Protein 3MTV (pdb70)

InterPro domains:
  IPR008741 Arterivirus papain-like cysteine protease alpha (PCPalpha) domain [PF05410] (57-161)
  IPR008741 Arterivirus papain-like cysteine protease alpha (PCPalpha) domain [PS51539] (69-180)
  IPR008743 Arterivirus Nsp2, peptidase C33 [PF05412] (429-535)
  IPR008743 Arterivirus Nsp2, peptidase C33 [PS51538] (428-535)
  IPR008760 Equine arteritis virus peptidase S32 [PF05579] (1687-1984)
  IPR009003 Peptidase S1, PA clan [SSF50494] (1790-1953)
  IPR023183 Serine protease, chymotrypsin-like serine protease, C-terminal [G3DSA:3.30.40.20] (1934-1983)
  IPR023338 Arterivirus NSP4 peptidase domain [PS51493] (1780-1983)
  IPR025773 Arterivirus papain-like cysteine protease beta (PCPbeta) domain [PF05411] (256-382)
  IPR025773 Arterivirus papain-like cysteine protease beta (PCPbeta) domain [PS51540] (263-383)
  IPR031932 Arterivirus nonstructural protein 7 alpha [PF16749] (2171-2299)
  IPR032785 Replicase polyprotein 1ab, peptidase C33-associated domain [PF14756] (537-682)
  IPR032855 Arterivirus polyprotein, nsp2, immunogenic region [PF14757] (913-1045)
  IPR038154 Arterivirus papain-like cysteine protease beta (PCPbeta) domain superfamily [G3DSA:3.90.70.70] (261-383)
  IPR038155 Arterivirus papain-like cysteine protease alpha (PCPalpha) domain superfamily [G3DSA:3.90.70.60] (65-180)
  IPR038451 Arterivirus nsp7 alpha superfamily [G3DSA:3.30.1330.220] (2170-2299)
  IPR054104 Nsp1alpha, N-terminal zinc finger [PF21905] (10-51)
  IPR059999 Non-structural protein 3, intracellular membrane remodeller domain, Arterivirus [cd22528] (1570-1627)

Sequence (203 aa):
ADVYDIGRGAVMYVAGGKVSWAPRGGNEVKFEPVPKELKLVANRLHTSFPPHHVVDMSKFTFITPGSGVSMRVEYQYGCLPADTVPEGNCWWRLLDSLPPEVQYKEIRHANQFGYQTKHGVPGKYLQRRLQVNGLRAVTDTHGPIVIQYFSVKESWIRHLKLVEEPSLPGFEDLLRIRVEPNTSPLAGKDEKIFRFGSHKWYG

Radius of gyration: 19.42 Å; Cα contacts (8 Å, |Δi|>4): 379; chains: 1; bounding box: 47×48×50 Å

Organism: Porcine reproductive and respiratory syndrome virus (NCBI:txid28344)

Foldseek 3Di:
DAKADLDDQKIKDDDDLKIFMAGQDDPPRDDHHDPVVCNVVVLQHVQAADGPFMANCVLFDFADPQDDCHPDPVHGHHTGHVVFAAQQAQLLVLCVPDDDVVSVVVVVVVVVPVANHSQHDFQVVSVVVQVVVQKFKKFDQDAQKFKKDFRDVVDLGIEMDGPPDDDGHRIDTDGHIYMDGNHDDDDDPVMDTDRRDGSHTYD

B-factor: mean 68.33, std 18.96, range [21.76, 161.46]

Secondary structure (P-SEA, 3-state):
ccccccccccccccccccccccccccccccccccccccaaaaaaaaaccccccccccccccccccccccccccccccccccccccccccccccccccccaaaaaaaaaaaaaccccccccccaaaaaaaaaaacbbbcccccccbbbbbcccccccccccccccccccccccccccccccccccccccccbbbbccccccccc

CATH classification: 2.30.31.30 (+1 more: 3.90.70.70)

Nearest PDB structures (foldseek):
  3mtv-assembly1_A-2  TM=1.005E+00  e=8.817E-47  Porcine reproductive and respiratory syndrome virus
  7u68-assembly1_A  TM=4.954E-01  e=4.370E+00  Homo sapiens
  7txr-assembly1_A  TM=4.686E-01  e=4.098E+00  Homo sapiens
  2phl-assembly1_B  TM=1.924E-01  e=7.792E+00  Phaseolus vulgaris

Structure (mmCIF, N/CA/C/O backbone):
data_3MTV
#
_entry.id   3MTV
#
_cell.length_a   100.895
_cell.length_b   100.895
_cell.length_c   81.685
_cell.angle_alpha   90.00
_cell.angle_beta   90.00
_cell.angle_gamma   90.00
#
_symmetry.space_group_name_H-M   'P 41 21 2'
#
loop_
_entity.id
_entity.type
_entity.pdbx_description
1 polymer 'Papain-like cysteine protease'
2 water water
#
loop_
_atom_site.group_PDB
_atom_site.id
_atom_site.type_symbol
_atom_site.label_atom_id
_atom_site.label_alt_id
_atom_site.label_comp_id
_atom_site.label_asym_id
_atom_site.label_entity_id
_atom_site.label_seq_id
_atom_site.pdbx_PDB_ins_code
_atom_site.Cartn_x
_atom_site.Cartn_y
_atom_site.Cartn_z
_atom_site.occupancy
_atom_site.B_iso_or_equiv
_atom_site.auth_seq_id
_atom_site.auth_comp_id
_atom_site.auth_asym_id
_atom_site.auth_atom_id
_atom_site.pdbx_PDB_model_num
ATOM 1 N N . ALA A 1 1 ? 58.338 64.771 44.675 1.00 55.18 1 ALA A N 1
ATOM 2 C CA . ALA A 1 1 ? 59.622 65.572 45.064 1.00 89.87 1 ALA A CA 1
ATOM 3 C C . ALA A 1 1 ? 59.564 66.532 46.297 1.00 79.28 1 ALA A C 1
ATOM 4 O O . ALA A 1 1 ? 58.481 66.765 46.776 1.00 105.85 1 ALA A O 1
ATOM 6 N N . ASP A 1 2 ? 60.697 67.141 46.740 1.00 74.85 2 ASP A N 1
ATOM 7 C CA . ASP A 1 2 ? 60.831 68.217 47.843 1.00 55.03 2 ASP A CA 1
ATOM 8 C C . ASP A 1 2 ? 62.236 68.860 47.964 1.00 60.62 2 ASP A C 1
ATOM 9 O O . ASP A 1 2 ? 63.193 68.188 47.716 1.00 72.30 2 ASP A O 1
ATOM 14 N N . VAL A 1 3 ? 62.445 70.073 48.451 1.00 53.33 3 VAL A N 1
ATOM 15 C CA . VAL A 1 3 ? 63.805 70.665 48.226 1.00 45.77 3 VAL A CA 1
ATOM 16 C C . VAL A 1 3 ? 64.307 71.697 49.236 1.00 48.68 3 VAL A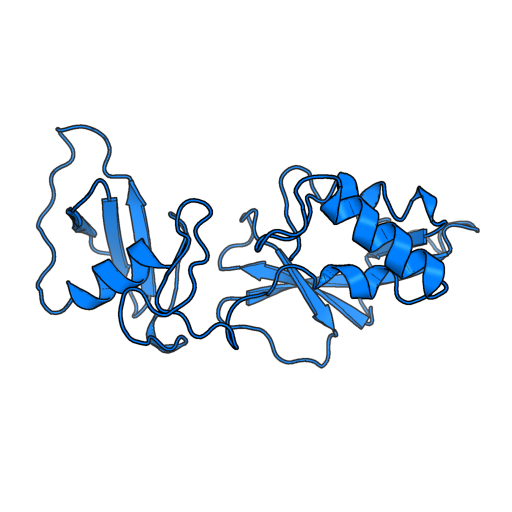 C 1
ATOM 17 O O . VAL A 1 3 ? 63.610 72.646 49.511 1.00 73.99 3 VAL A O 1
ATOM 21 N N . TYR A 1 4 ? 65.524 71.588 49.781 1.00 62.92 4 TYR A N 1
ATOM 22 C CA . TYR A 1 4 ? 65.892 72.424 50.945 1.00 54.22 4 TYR A CA 1
ATOM 23 C C . TYR A 1 4 ? 67.246 73.007 50.777 1.00 47.32 4 TYR A C 1
ATOM 24 O O . TYR A 1 4 ? 68.072 72.343 50.228 1.00 62.19 4 TYR A O 1
ATOM 33 N N . ASP A 1 5 ? 67.478 74.215 51.247 1.00 44.50 5 ASP A N 1
ATOM 34 C CA . ASP A 1 5 ? 68.792 74.790 51.346 1.00 41.84 5 ASP A CA 1
ATOM 35 C C . ASP A 1 5 ? 69.530 74.130 52.508 1.00 61.65 5 ASP A C 1
ATOM 36 O O . ASP A 1 5 ? 68.973 74.015 53.597 1.00 84.66 5 ASP A O 1
ATOM 41 N N . ILE A 1 6 ? 70.784 73.728 52.313 1.00 62.02 6 ILE A N 1
ATOM 42 C CA . ILE A 1 6 ? 71.464 72.884 53.272 1.00 46.51 6 ILE A CA 1
ATOM 43 C C . ILE A 1 6 ? 72.817 73.411 53.563 1.00 44.63 6 ILE A C 1
ATOM 44 O O . ILE A 1 6 ? 73.652 72.725 54.178 1.00 53.66 6 ILE A O 1
ATOM 49 N N . GLY A 1 7 ? 73.037 74.616 53.110 1.00 39.61 7 GLY A N 1
ATOM 50 C CA . GLY A 1 7 ? 74.216 75.340 53.460 1.00 40.48 7 GLY A CA 1
ATOM 51 C C . GLY A 1 7 ? 75.307 75.197 52.438 1.00 57.06 7 GLY A C 1
ATOM 52 O O . GLY A 1 7 ? 75.154 74.479 51.468 1.00 56.96 7 GLY A O 1
ATOM 53 N N . ARG A 1 8 ? 76.371 75.949 52.680 1.00 60.87 8 ARG A N 1
ATOM 54 C CA . ARG A 1 8 ? 77.631 75.924 51.951 1.00 73.53 8 ARG A CA 1
ATOM 55 C C . ARG A 1 8 ? 77.385 75.708 50.465 1.00 78.90 8 ARG A C 1
ATOM 56 O O . ARG A 1 8 ? 78.058 74.901 49.807 1.00 66.15 8 ARG A O 1
ATOM 64 N N . GLY A 1 9 ? 76.395 76.423 49.927 1.00 64.76 9 GLY A N 1
ATOM 65 C CA . GLY A 1 9 ? 76.343 76.532 48.485 1.00 43.51 9 GLY A CA 1
ATOM 66 C C . GLY A 1 9 ? 75.515 75.447 47.814 1.00 42.55 9 GLY A C 1
ATOM 67 O O . GLY A 1 9 ? 75.264 75.535 46.672 1.00 61.88 9 GLY A O 1
ATOM 68 N N . ALA A 1 10 ? 75.005 74.475 48.530 1.00 48.23 10 ALA A N 1
ATOM 69 C CA . ALA A 1 10 ? 74.130 73.480 47.938 1.00 52.62 10 ALA A CA 1
ATOM 70 C C . ALA A 1 10 ? 72.652 73.486 48.351 1.00 70.50 10 ALA A C 1
ATOM 71 O O . ALA A 1 10 ? 72.204 74.215 49.327 1.00 56.54 10 ALA A O 1
ATOM 73 N N . VAL A 1 11 ? 71.932 72.553 47.708 1.00 34.57 11 VAL A N 1
ATOM 74 C CA . VAL A 1 11 ? 70.586 72.317 48.139 1.00 42.37 11 VAL A CA 1
ATOM 75 C C . VAL A 1 11 ? 70.288 70.870 47.949 1.00 51.84 11 VAL A C 1
ATOM 76 O O . VAL A 1 11 ? 71.019 70.222 47.269 1.00 55.24 11 VAL A O 1
ATOM 80 N N . MET A 1 12 ? 69.174 70.337 48.431 1.00 40.88 12 MET A N 1
ATOM 81 C CA . MET A 1 12 ? 69.129 68.908 48.345 1.00 48.36 12 MET A CA 1
ATOM 82 C C . MET A 1 12 ? 67.781 68.483 48.031 1.00 56.96 12 MET A C 1
ATOM 83 O O . MET A 1 12 ? 66.878 69.074 48.566 1.00 62.08 12 MET A O 1
ATOM 88 N N . TYR A 1 13 ? 67.615 67.481 47.169 1.00 52.50 13 TYR A N 1
ATOM 89 C CA . TYR A 1 13 ? 66.286 67.162 46.735 1.00 60.23 13 TYR A CA 1
ATOM 90 C C . TYR A 1 13 ? 66.001 65.872 47.385 1.00 56.83 13 TYR A C 1
ATOM 91 O O . TYR A 1 13 ? 66.916 65.093 47.520 1.00 65.38 13 TYR A O 1
ATOM 100 N N . VAL A 1 14 ? 64.723 65.616 47.717 1.00 67.40 14 VAL A N 1
ATOM 101 C CA . VAL A 1 14 ? 64.267 64.393 48.382 1.00 51.68 14 VAL A CA 1
ATOM 102 C C . VAL A 1 14 ? 62.912 63.834 47.999 1.00 67.03 14 VAL A C 1
ATOM 103 O O . VAL A 1 14 ? 61.962 64.625 47.891 1.00 93.00 14 VAL A O 1
ATOM 107 N N . ALA A 1 15 ? 62.778 62.506 47.904 1.00 65.01 15 ALA A N 1
ATOM 108 C CA . ALA A 1 15 ? 61.655 61.882 47.203 1.00 77.91 15 ALA A CA 1
ATOM 109 C C . ALA A 1 15 ? 61.877 60.395 47.167 1.00 87.11 15 ALA A C 1
ATOM 110 O O . ALA A 1 15 ? 62.824 59.965 46.567 1.00 95.28 15 ALA A O 1
ATOM 112 N N . GLY A 1 16 ? 61.031 59.576 47.769 1.00 92.18 16 GLY A N 1
ATOM 113 C CA . GLY A 1 16 ? 61.409 58.164 47.954 1.00 78.45 16 GLY A CA 1
ATOM 114 C C . GLY A 1 16 ? 62.244 58.165 49.248 1.00 102.41 16 GLY A C 1
ATOM 115 O O . GLY A 1 16 ? 62.186 59.068 50.158 1.00 91.31 16 GLY A O 1
ATOM 116 N N . GLY A 1 17 ? 63.083 57.169 49.372 1.00 81.12 17 GLY A N 1
ATOM 117 C CA . GLY A 1 17 ? 64.056 57.271 50.453 1.00 98.97 17 GLY A CA 1
ATOM 118 C C . GLY A 1 17 ? 65.335 57.762 49.813 1.00 110.20 17 GLY A C 1
ATOM 119 O O . GLY A 1 17 ? 66.477 57.691 50.409 1.00 80.65 17 GLY A O 1
ATOM 120 N N . LYS A 1 18 ? 65.099 58.253 48.576 1.00 99.63 18 LYS A N 1
ATOM 121 C CA . LYS A 1 18 ? 66.112 58.704 47.616 1.00 72.29 18 LYS A CA 1
ATOM 122 C C . LYS A 1 18 ? 66.347 60.227 47.666 1.00 62.17 18 LYS A C 1
ATOM 123 O O . LYS A 1 18 ? 65.447 60.998 47.869 1.00 78.03 18 LYS A O 1
ATOM 129 N N . VAL A 1 19 ? 67.571 60.648 47.397 1.00 72.38 19 VAL A N 1
ATOM 130 C CA . VAL A 1 19 ? 68.055 61.977 47.730 1.00 54.45 19 VAL A CA 1
ATOM 131 C C . VAL A 1 19 ? 69.229 62.471 46.798 1.00 69.72 19 VAL A C 1
ATOM 132 O O . VAL A 1 19 ? 69.950 61.661 46.209 1.00 71.87 19 VAL A O 1
ATOM 136 N N . SER A 1 20 ? 69.372 63.778 46.569 1.00 56.18 20 SER A N 1
ATOM 137 C CA . SER A 1 20 ? 70.322 64.276 45.594 1.00 42.81 20 SER A CA 1
ATOM 138 C C . SER A 1 20 ? 70.843 65.601 46.080 1.00 46.76 20 SER A C 1
ATOM 139 O O . SER A 1 20 ? 70.191 66.290 46.774 1.00 56.24 20 SER A O 1
ATOM 142 N N . TRP A 1 21 ? 71.995 66.050 45.672 1.00 51.49 21 TRP A N 1
ATOM 143 C CA . TRP A 1 21 ? 72.162 67.453 45.953 1.00 47.92 21 TRP A CA 1
ATOM 144 C C . TRP A 1 21 ? 72.612 68.200 44.718 1.00 47.66 21 TRP A C 1
ATOM 145 O O . TRP A 1 21 ? 73.014 67.588 43.807 1.00 51.36 21 TRP A O 1
ATOM 156 N N . ALA A 1 22 ? 72.662 69.521 44.761 1.00 47.40 22 ALA A N 1
ATOM 157 C CA . ALA A 1 22 ? 73.017 70.304 43.604 1.00 58.83 22 ALA A CA 1
ATOM 158 C C . ALA A 1 22 ? 73.475 71.651 44.090 1.00 51.54 22 ALA A C 1
ATOM 159 O O . ALA A 1 22 ? 73.130 72.021 45.208 1.00 57.07 22 ALA A O 1
ATOM 161 N N . PRO A 1 23 ? 74.217 72.420 43.259 1.00 46.59 23 PRO A N 1
ATOM 162 C CA . PRO A 1 23 ? 74.640 73.743 43.764 1.00 56.08 23 PRO A CA 1
ATOM 163 C C . PRO A 1 23 ? 73.444 74.714 43.814 1.00 59.14 23 PRO A C 1
ATOM 164 O O . PRO A 1 23 ? 72.416 74.354 43.232 1.00 54.77 23 PRO A O 1
ATOM 168 N N . ARG A 1 24 ? 73.562 75.854 44.520 1.00 54.31 24 ARG A N 1
ATOM 169 C CA . ARG A 1 24 ? 72.418 76.595 45.048 1.00 60.34 24 ARG A CA 1
ATOM 170 C C . ARG A 1 24 ? 72.035 77.291 43.787 1.00 57.90 24 ARG A C 1
ATOM 171 O O . ARG A 1 24 ? 70.920 77.077 43.212 1.00 41.97 24 ARG A O 1
ATOM 179 N N . GLY A 1 25 ? 73.020 78.008 43.292 1.00 38.40 25 GLY A N 1
ATOM 180 C CA . GLY A 1 25 ? 72.738 79.060 42.356 1.00 40.22 25 GLY A CA 1
ATOM 181 C C . GLY A 1 25 ? 73.054 80.413 42.962 1.00 52.90 25 GLY A C 1
ATOM 182 O O . GLY A 1 25 ? 73.804 80.509 43.952 1.00 68.84 25 GLY A O 1
ATOM 183 N N . GLY A 1 26 ? 72.443 81.455 42.421 1.00 56.02 26 GLY A N 1
ATOM 184 C CA . GLY A 1 26 ? 72.574 82.798 42.977 1.00 52.66 26 GLY A CA 1
ATOM 185 C C . GLY A 1 26 ? 71.739 83.127 44.238 1.00 85.42 26 GLY A C 1
ATOM 186 O O . GLY A 1 26 ? 70.899 82.280 44.827 1.00 53.20 26 GLY A O 1
ATOM 187 N N . ASN A 1 27 ? 71.948 84.382 44.659 1.00 56.77 27 ASN A N 1
ATOM 188 C CA . ASN A 1 27 ? 71.413 84.767 45.973 1.00 81.46 27 ASN A CA 1
ATOM 189 C C . ASN A 1 27 ? 69.930 84.743 45.966 1.00 69.79 27 ASN A C 1
ATOM 190 O O . ASN A 1 27 ? 69.329 85.006 46.985 1.00 89.59 27 ASN A O 1
ATOM 195 N N . GLU A 1 28 ? 69.338 84.540 44.804 1.00 63.68 28 GLU A N 1
ATOM 196 C CA . GLU A 1 28 ? 67.900 84.533 44.696 1.00 51.45 28 GLU A CA 1
ATOM 197 C C . GLU A 1 28 ? 67.451 83.125 45.022 1.00 63.88 28 GLU A C 1
ATOM 198 O O . GLU A 1 28 ? 66.291 82.879 45.376 1.00 50.81 28 GLU A O 1
ATOM 204 N N . VAL A 1 29 ? 68.355 82.167 44.897 1.00 54.09 29 VAL A N 1
ATOM 205 C CA . VAL A 1 29 ? 67.863 80.867 45.237 1.00 58.80 29 VAL A CA 1
ATOM 206 C C . VAL A 1 29 ? 67.778 80.698 46.738 1.00 58.28 29 VAL A C 1
ATOM 207 O O . VAL A 1 29 ? 68.775 80.809 47.427 1.00 74.40 29 VAL A O 1
ATOM 211 N N . LYS A 1 30 ? 66.583 80.485 47.245 1.00 52.75 30 LYS A N 1
ATOM 212 C CA . LYS A 1 30 ? 66.327 80.610 48.689 1.00 65.98 30 LYS A CA 1
ATOM 213 C C . LYS A 1 30 ? 65.177 79.789 49.105 1.00 54.40 30 LYS A C 1
ATOM 214 O O . LYS A 1 30 ? 64.074 80.220 49.102 1.00 60.05 30 LYS A O 1
ATOM 220 N N . PHE A 1 31 ? 65.453 78.564 49.473 1.00 61.69 31 PHE A N 1
ATOM 221 C CA . PHE A 1 31 ? 64.403 77.705 49.912 1.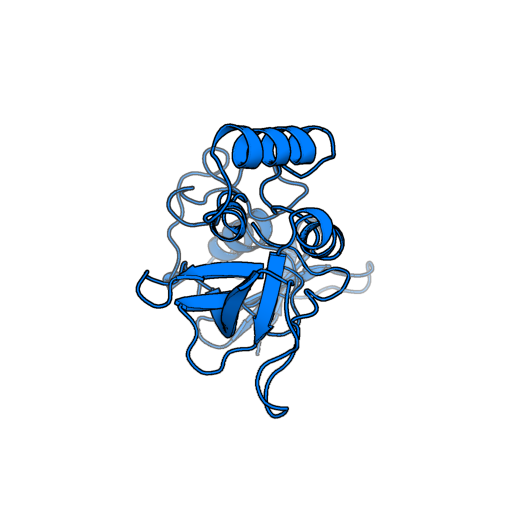00 54.82 31 PHE A CA 1
ATOM 222 C C . PHE A 1 31 ? 64.450 77.568 51.404 1.00 59.89 31 PHE A C 1
ATOM 223 O O . PHE A 1 31 ? 65.398 77.995 52.053 1.00 58.59 31 PHE A O 1
ATOM 231 N N . GLU A 1 32 ? 63.492 76.779 51.890 1.00 69.62 32 GLU A N 1
ATOM 232 C CA . GLU A 1 32 ? 63.398 76.347 53.265 1.00 58.95 32 GLU A CA 1
ATOM 233 C C . GLU A 1 32 ? 64.608 75.581 53.757 1.00 70.44 32 GLU A C 1
ATOM 234 O O . GLU A 1 32 ? 65.200 74.850 52.987 1.00 75.73 32 GLU A O 1
ATOM 240 N N . PRO A 1 33 ? 64.997 75.756 55.029 1.00 69.50 33 PRO A N 1
ATOM 241 C CA . PRO A 1 33 ? 66.143 74.929 55.263 1.00 67.15 33 PRO A CA 1
ATOM 242 C C . PRO A 1 33 ? 65.723 73.611 55.735 1.00 68.35 33 PRO A C 1
ATOM 243 O O . PRO A 1 33 ? 64.541 73.310 55.848 1.00 61.59 33 PRO A O 1
ATOM 247 N N . VAL A 1 34 ? 66.756 72.823 55.955 1.00 72.80 34 VAL A N 1
ATOM 248 C CA . VAL A 1 34 ? 66.599 71.445 56.181 1.00 69.04 34 VAL A CA 1
ATOM 249 C C . VAL A 1 34 ? 66.133 71.275 57.586 1.00 74.17 34 VAL A C 1
ATOM 250 O O . VAL A 1 34 ? 66.723 71.835 58.509 1.00 62.15 34 VAL A O 1
ATOM 254 N N . PRO A 1 35 ? 65.081 70.492 57.716 1.00 66.34 35 PRO A N 1
ATOM 255 C CA . PRO A 1 35 ? 64.259 69.971 58.777 1.00 69.83 35 PRO A CA 1
ATOM 256 C C . PRO A 1 35 ? 65.074 69.328 59.818 1.00 95.57 35 PRO A C 1
ATOM 257 O O . PRO A 1 35 ? 64.415 68.670 60.629 1.00 114.18 35 PRO A O 1
ATOM 261 N N . LYS A 1 36 ? 66.403 69.459 59.831 1.00 85.57 36 LYS A N 1
ATOM 262 C CA . LYS A 1 36 ? 67.154 69.014 61.056 1.00 96.99 36 LYS A CA 1
ATOM 263 C C . LYS A 1 36 ? 67.023 67.489 61.436 1.00 64.91 36 LYS A C 1
ATOM 264 O O . LYS A 1 36 ? 68.005 66.866 61.727 1.00 69.40 36 LYS A O 1
ATOM 270 N N . GLU A 1 37 ? 65.835 66.925 61.340 1.00 44.96 37 GLU A N 1
ATOM 271 C CA . GLU A 1 37 ? 65.577 65.518 61.078 1.00 52.02 37 GLU A CA 1
ATOM 272 C C . GLU A 1 37 ? 66.293 64.991 59.847 1.00 67.63 37 GLU A C 1
ATOM 273 O O . GLU A 1 37 ? 66.114 63.818 59.392 1.00 73.68 37 GLU A O 1
ATOM 279 N N . LEU A 1 38 ? 66.986 65.890 59.195 1.00 70.04 38 LEU A N 1
ATOM 280 C CA . LEU A 1 38 ? 67.651 65.531 57.967 1.00 77.31 38 LEU A CA 1
ATOM 281 C C . LEU A 1 38 ? 68.968 66.240 57.839 1.00 71.21 38 LEU A C 1
ATOM 282 O O . LEU A 1 38 ? 69.679 65.976 56.918 1.00 72.13 38 LEU A O 1
ATOM 287 N N . LYS A 1 39 ? 69.323 67.127 58.747 1.00 50.22 39 LYS A N 1
ATOM 288 C CA . LYS A 1 39 ? 70.587 67.781 58.641 1.00 55.12 39 LYS A CA 1
ATOM 289 C C . LYS A 1 39 ? 71.693 66.752 58.494 1.00 68.79 39 LYS A C 1
ATOM 290 O O . LYS A 1 39 ? 72.806 67.044 57.995 1.00 75.56 39 LYS A O 1
ATOM 296 N N . LEU A 1 40 ? 71.363 65.533 58.894 1.00 74.83 40 LEU A N 1
ATOM 297 C CA . LEU A 1 40 ? 72.372 64.532 58.988 1.00 73.60 40 LEU A CA 1
ATOM 298 C C . LEU A 1 40 ? 72.700 64.112 57.616 1.00 74.95 40 LEU A C 1
ATOM 299 O O . LEU A 1 40 ? 73.714 64.484 57.054 1.00 65.37 40 LEU A O 1
ATOM 304 N N . VAL A 1 41 ? 71.816 63.281 57.112 1.00 69.54 41 VAL A N 1
ATOM 305 C CA . VAL A 1 41 ? 71.633 63.163 55.695 1.00 74.58 41 VAL A CA 1
ATOM 306 C C . VAL A 1 41 ? 72.132 64.294 54.774 1.00 66.53 41 VAL A C 1
ATOM 307 O O . VAL A 1 41 ? 72.690 64.005 53.777 1.00 59.31 41 VAL A O 1
ATOM 311 N N . ALA A 1 42 ? 71.959 65.560 55.094 1.00 63.96 42 ALA A N 1
ATOM 312 C CA . ALA A 1 42 ? 72.603 66.589 54.267 1.00 51.13 42 ALA A CA 1
ATOM 313 C C . ALA A 1 42 ? 74.053 66.400 54.291 1.00 66.69 42 ALA A C 1
ATOM 314 O O . ALA A 1 42 ? 74.621 65.866 53.355 1.00 70.45 42 ALA A O 1
ATOM 316 N N . ASN A 1 43 ? 74.655 66.867 55.368 1.00 67.43 43 ASN A N 1
ATOM 317 C CA . ASN A 1 43 ? 76.052 66.577 55.633 1.00 73.91 43 ASN A CA 1
ATOM 318 C C . ASN A 1 43 ? 76.629 65.302 55.049 1.00 79.69 43 ASN A C 1
ATOM 319 O O . ASN A 1 43 ? 77.734 65.347 54.436 1.00 61.66 43 ASN A O 1
ATOM 324 N N . ARG A 1 44 ? 75.889 64.200 55.216 1.00 56.97 44 ARG A N 1
ATOM 325 C CA . ARG A 1 44 ? 76.377 62.918 54.729 1.00 80.30 44 ARG A CA 1
ATOM 326 C C . ARG A 1 44 ? 76.596 63.027 53.228 1.00 71.85 44 ARG A C 1
ATOM 327 O O . ARG A 1 44 ? 77.742 63.222 52.783 1.00 65.93 44 ARG A O 1
ATOM 335 N N . LEU A 1 45 ? 75.492 62.891 52.489 1.00 80.72 45 LEU A N 1
ATOM 336 C CA . LEU A 1 45 ? 75.305 63.396 51.115 1.00 60.49 45 LEU A CA 1
ATOM 337 C C . LEU A 1 45 ? 76.233 64.418 50.572 1.00 55.58 45 LEU A C 1
ATOM 338 O O . LEU A 1 45 ? 76.910 64.180 49.651 1.00 46.10 45 LEU A O 1
ATOM 343 N N . HIS A 1 46 ? 76.237 65.608 51.092 1.00 57.77 46 HIS A N 1
ATOM 344 C CA . HIS A 1 46 ? 77.011 66.617 50.376 1.00 48.18 46 HIS A CA 1
ATOM 345 C C . HIS A 1 46 ? 78.440 66.355 50.543 1.00 49.97 46 HIS A C 1
ATOM 346 O O . HIS A 1 46 ? 79.181 66.609 49.652 1.00 63.94 46 HIS A O 1
ATOM 353 N N . THR A 1 47 ? 78.829 65.833 51.695 1.00 72.36 47 THR A N 1
ATOM 354 C CA . THR A 1 47 ? 80.225 65.577 51.983 1.00 69.87 47 THR A CA 1
ATOM 355 C C . THR A 1 47 ? 80.736 64.403 51.175 1.00 67.60 47 THR A C 1
ATOM 356 O O . THR A 1 47 ? 81.872 64.404 50.636 1.00 56.62 47 THR A O 1
ATOM 360 N N . SER A 1 48 ? 79.9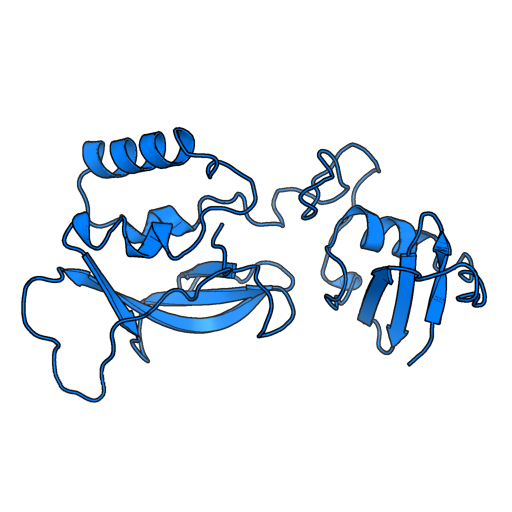23 63.388 51.008 1.00 50.58 48 SER A N 1
ATOM 361 C CA . SER A 1 48 ? 80.530 62.267 50.338 1.00 56.00 48 SER A CA 1
ATOM 362 C C . SER A 1 48 ? 80.228 61.970 48.854 1.00 65.54 48 SER A C 1
ATOM 363 O O . SER A 1 48 ? 81.002 61.325 48.153 1.00 70.16 48 SER A O 1
ATOM 366 N N . PHE A 1 49 ? 79.151 62.499 48.305 1.00 79.41 49 PHE A N 1
ATOM 367 C CA . PHE A 1 49 ? 78.858 62.243 46.870 1.00 53.93 49 PHE A CA 1
ATOM 368 C C . PHE A 1 49 ? 79.007 63.372 45.898 1.00 47.20 49 PHE A C 1
ATOM 369 O O . PHE A 1 49 ? 79.323 64.481 46.284 1.00 74.39 49 PHE A O 1
ATOM 377 N N . PRO A 1 50 ? 78.913 63.076 44.601 1.00 63.85 50 PRO A N 1
ATOM 378 C CA . PRO A 1 50 ? 78.986 64.296 43.793 1.00 61.65 50 PRO A CA 1
ATOM 379 C C . PRO A 1 50 ? 77.556 64.787 43.424 1.00 50.56 50 PRO A C 1
ATOM 380 O O . PRO A 1 50 ? 76.602 63.965 43.373 1.00 65.69 50 PRO A O 1
ATOM 384 N N . PRO A 1 51 ? 77.416 66.061 43.026 1.00 49.71 51 PRO A N 1
ATOM 385 C CA . PRO A 1 51 ? 76.132 66.683 42.755 1.00 41.47 51 PRO A CA 1
ATOM 386 C C . PRO A 1 51 ? 75.398 65.881 41.731 1.00 41.86 51 PRO A C 1
ATOM 387 O O . PRO A 1 51 ? 76.028 65.293 40.976 1.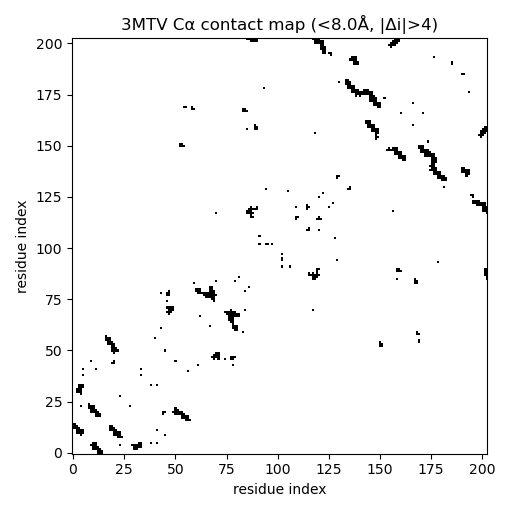00 51.39 51 PRO A O 1
ATOM 391 N N . HIS A 1 52 ? 74.102 65.710 41.827 1.00 47.71 52 HIS A N 1
ATOM 392 C CA . HIS A 1 52 ? 73.278 65.413 40.667 1.00 41.28 52 HIS A CA 1
ATOM 393 C C . HIS A 1 52 ? 73.251 63.988 40.560 1.00 52.96 52 HIS A C 1
ATOM 394 O O . HIS A 1 52 ? 72.575 63.435 39.638 1.00 60.98 52 HIS A O 1
ATOM 401 N N . HIS A 1 53 ? 73.933 63.337 41.504 1.00 54.17 53 HIS A N 1
ATOM 402 C CA . HIS A 1 53 ? 73.579 61.927 41.590 1.00 57.98 53 HIS A CA 1
ATOM 403 C C . HIS A 1 53 ? 72.681 61.619 42.720 1.00 61.72 53 HIS A C 1
ATOM 404 O O . HIS A 1 53 ? 72.854 62.170 43.790 1.00 63.64 53 HIS A O 1
ATOM 411 N N . VAL A 1 54 ? 71.760 60.711 42.430 1.00 63.12 54 VAL A N 1
ATOM 412 C CA . VAL A 1 54 ? 70.730 60.217 43.299 1.00 63.07 54 VAL A CA 1
ATOM 413 C C . VAL A 1 54 ? 71.160 58.924 44.012 1.00 68.02 54 VAL A C 1
ATOM 414 O O . VAL A 1 54 ? 71.744 57.992 43.411 1.00 63.46 54 VAL A O 1
ATOM 418 N N . VAL A 1 55 ? 70.832 58.834 45.292 1.00 67.08 55 VAL A N 1
ATOM 419 C CA . VAL A 1 55 ? 71.262 57.722 46.173 1.00 51.13 55 VAL A CA 1
ATOM 420 C C . VAL A 1 55 ? 70.211 57.240 47.191 1.00 73.44 55 VAL A C 1
ATOM 421 O O . VAL A 1 55 ? 69.499 58.046 47.744 1.00 75.41 55 VAL A O 1
ATOM 425 N N . ASP A 1 56 ? 70.126 55.939 47.477 1.00 81.87 56 ASP A N 1
ATOM 426 C CA . ASP A 1 56 ? 69.275 55.477 48.556 1.00 52.09 56 ASP A CA 1
ATOM 427 C C . ASP A 1 56 ? 70.148 55.406 49.847 1.00 77.14 56 ASP A C 1
ATOM 428 O O . ASP A 1 56 ? 70.853 54.437 50.016 1.00 92.61 56 ASP A O 1
ATOM 433 N N . MET A 1 57 ? 70.153 56.404 50.737 1.00 63.81 57 MET A N 1
ATOM 434 C CA . MET A 1 57 ? 71.255 56.485 51.698 1.00 75.05 57 MET A CA 1
ATOM 435 C C . MET A 1 57 ? 71.242 55.354 52.762 1.00 87.56 57 MET A C 1
ATOM 436 O O . MET A 1 57 ? 72.126 55.252 53.648 1.00 72.36 57 MET A O 1
ATOM 441 N N . SER A 1 58 ? 70.213 54.529 52.687 1.00 72.17 58 SER A N 1
ATOM 442 C CA . SER A 1 58 ? 70.153 53.315 53.495 1.00 81.66 58 SER A CA 1
ATOM 443 C C . SER A 1 58 ? 71.182 52.299 52.984 1.00 89.74 58 SER A C 1
ATOM 444 O O . SER A 1 58 ? 71.837 51.606 53.766 1.00 102.21 58 SER A O 1
ATOM 447 N N . LYS A 1 59 ? 71.310 52.192 51.665 1.00 86.73 59 LYS A N 1
ATOM 448 C CA . LYS A 1 59 ? 72.237 51.257 51.077 1.00 74.45 59 LYS A CA 1
ATOM 449 C C . LYS A 1 59 ? 73.716 51.493 51.392 1.00 68.51 59 LYS A C 1
ATOM 450 O O . LYS A 1 59 ? 74.543 50.706 51.008 1.00 76.05 59 LYS A O 1
ATOM 456 N N . PHE A 1 60 ? 74.041 52.553 52.097 1.00 57.60 60 PHE A N 1
ATOM 457 C CA . PHE A 1 60 ? 75.434 52.913 52.357 1.00 87.32 60 PHE A CA 1
ATOM 458 C C . PHE A 1 60 ? 75.740 52.934 53.829 1.00 91.37 60 PHE A C 1
ATOM 459 O O . PHE A 1 60 ? 74.805 53.017 54.598 1.00 93.67 60 PHE A O 1
ATOM 467 N N . THR A 1 61 ? 77.014 52.970 54.246 1.00 57.68 61 THR A N 1
ATOM 468 C CA . THR A 1 61 ? 77.193 52.916 55.648 1.00 52.28 61 THR A CA 1
ATOM 469 C C . THR A 1 61 ? 78.165 54.034 56.069 1.00 60.09 61 THR A C 1
ATOM 470 O O . THR A 1 61 ? 79.080 54.290 55.375 1.00 74.53 61 THR A O 1
ATOM 474 N N . PHE A 1 62 ? 77.909 54.782 57.138 1.00 68.84 62 PHE A N 1
ATOM 475 C CA . PHE A 1 62 ? 78.616 56.059 57.364 1.00 71.04 62 PHE A CA 1
ATOM 476 C C . PHE A 1 62 ? 79.432 55.892 58.620 1.00 71.67 62 PHE A C 1
ATOM 477 O O . PHE A 1 62 ? 79.268 54.892 59.262 1.00 84.46 62 PHE A O 1
ATOM 485 N N . ILE A 1 63 ? 80.365 56.775 58.928 1.00 43.01 63 ILE A N 1
ATOM 486 C CA . ILE A 1 63 ? 81.361 56.490 59.969 1.00 62.74 63 ILE A CA 1
ATOM 487 C C . ILE A 1 63 ? 81.804 57.865 60.385 1.00 68.25 63 ILE A C 1
ATOM 488 O O . ILE A 1 63 ? 81.352 58.813 59.865 1.00 70.53 63 ILE A O 1
ATOM 493 N N . THR A 1 64 ? 82.669 58.050 61.331 1.00 65.47 64 THR A N 1
ATOM 494 C CA . THR A 1 64 ? 82.576 59.398 61.844 1.00 75.15 64 THR A CA 1
ATOM 495 C C . THR A 1 64 ? 83.175 60.445 60.857 1.00 64.54 64 THR A C 1
ATOM 496 O O . THR A 1 64 ? 84.198 60.212 60.232 1.00 74.31 64 THR A O 1
ATOM 500 N N . PRO A 1 65 ? 82.502 61.597 60.684 1.00 98.52 65 PRO A N 1
ATOM 501 C CA . PRO A 1 65 ? 83.088 62.799 60.019 1.00 101.39 65 PRO A CA 1
ATOM 502 C C . PRO A 1 65 ? 84.616 62.986 60.186 1.00 114.04 65 PRO A C 1
ATOM 503 O O . PRO A 1 65 ? 85.111 62.986 61.353 1.00 102.88 65 PRO A O 1
ATOM 507 N N . GLY A 1 66 ? 85.322 63.168 59.047 1.00 118.28 66 GLY A N 1
ATOM 508 C CA . GLY A 1 66 ? 86.768 63.477 58.966 1.00 84.05 66 GLY A CA 1
ATOM 509 C C . GLY A 1 66 ? 87.726 62.273 59.031 1.00 88.57 66 GLY A C 1
ATOM 510 O O . GLY A 1 66 ? 88.937 62.478 59.265 1.00 95.32 66 GLY A O 1
ATOM 511 N N . SER A 1 67 ? 87.198 61.055 58.772 1.00 75.79 67 SER A N 1
ATOM 512 C CA . SER A 1 67 ? 87.757 59.766 59.228 1.00 94.96 67 SER A CA 1
ATOM 513 C C . SER A 1 67 ? 87.440 58.705 58.185 1.00 78.49 67 SER A C 1
ATOM 514 O O . SER A 1 67 ? 87.671 57.479 58.313 1.00 74.43 67 SER A O 1
ATOM 517 N N . GLY A 1 68 ? 86.823 59.171 57.139 1.00 91.00 68 GLY A N 1
ATOM 518 C CA . GLY A 1 68 ? 86.385 58.235 56.128 1.00 96.37 68 GLY A CA 1
ATOM 519 C C . GLY A 1 68 ? 86.872 58.663 54.771 1.00 83.48 68 GLY A C 1
ATOM 520 O O . GLY A 1 68 ? 87.834 59.460 54.607 1.00 63.96 68 GLY A O 1
ATOM 521 N N . VAL A 1 69 ? 86.157 58.160 53.786 1.00 71.60 69 VAL A N 1
ATOM 522 C CA . VAL A 1 69 ? 86.557 58.459 52.420 1.00 84.96 69 VAL A CA 1
ATOM 523 C C . VAL A 1 69 ? 85.477 59.137 51.520 1.00 69.71 69 VAL A C 1
ATOM 524 O O . VAL A 1 69 ? 84.285 58.810 51.646 1.00 83.44 69 VAL A O 1
ATOM 528 N N . SER A 1 70 ? 85.865 60.114 50.687 1.00 74.01 70 SER A N 1
ATOM 529 C CA . SER A 1 70 ? 84.885 60.815 49.781 1.00 61.61 70 SER A CA 1
ATOM 530 C C . SER A 1 70 ? 84.925 60.400 48.280 1.00 53.69 70 SER A C 1
ATOM 531 O O . SER A 1 70 ? 85.992 60.009 47.779 1.00 70.47 70 SER A O 1
ATOM 534 N N . MET A 1 71 ? 83.785 60.435 47.577 1.00 55.99 71 MET A N 1
ATOM 535 C CA . MET A 1 71 ? 83.789 60.329 46.094 1.00 58.83 71 MET A CA 1
ATOM 536 C C . MET A 1 71 ? 83.990 61.711 45.421 1.00 58.93 71 MET A C 1
ATOM 537 O O . MET A 1 71 ? 84.120 61.765 44.266 1.00 40.63 71 MET A O 1
ATOM 542 N N . ARG A 1 72 ? 84.081 62.778 46.185 1.00 44.49 72 ARG A N 1
ATOM 543 C CA . ARG A 1 72 ? 84.346 64.051 45.709 1.00 41.07 72 ARG A CA 1
ATOM 544 C C . ARG A 1 72 ? 85.746 64.427 45.421 1.00 47.35 72 ARG A C 1
ATOM 545 O O . ARG A 1 72 ? 86.499 64.716 46.277 1.00 67.95 72 ARG A O 1
ATOM 553 N N . VAL A 1 73 ? 86.061 64.610 44.179 1.00 58.73 73 VAL A N 1
ATOM 554 C CA . VAL A 1 73 ? 87.373 65.118 43.794 1.00 74.43 73 VAL A CA 1
ATOM 555 C C . VAL A 1 73 ? 88.048 66.118 44.769 1.00 84.57 73 VAL A C 1
ATOM 556 O O . VAL A 1 73 ? 89.278 65.974 44.968 1.00 70.80 73 VAL A O 1
ATOM 560 N N . GLU A 1 74 ? 87.285 67.103 45.320 1.00 67.71 74 GLU A N 1
ATOM 561 C CA . GLU A 1 74 ? 87.811 68.165 46.244 1.00 78.73 74 GLU A CA 1
ATOM 562 C C . GLU A 1 74 ? 88.363 67.584 47.532 1.00 82.84 74 GLU A C 1
ATOM 563 O O . GLU A 1 74 ? 89.356 68.046 48.084 1.00 85.80 74 GLU A O 1
ATOM 569 N N . TYR A 1 75 ? 87.665 66.560 47.984 1.00 67.75 75 TYR A N 1
ATOM 570 C CA . TYR A 1 75 ? 87.507 66.266 49.358 1.00 73.28 75 TYR A CA 1
ATOM 571 C C . TYR A 1 75 ? 88.391 65.103 49.675 1.00 65.94 75 TYR A C 1
ATOM 572 O O . TYR A 1 75 ? 88.135 63.975 49.243 1.00 58.14 75 TYR A O 1
ATOM 581 N N . GLN A 1 76 ? 89.406 65.360 50.502 1.00 75.95 76 GLN A N 1
ATOM 582 C CA . GLN A 1 76 ? 90.286 64.253 50.864 1.00 69.85 76 GLN A CA 1
ATOM 583 C C . GLN A 1 76 ? 89.589 63.244 51.846 1.00 85.15 76 GLN A C 1
ATOM 584 O O . GLN A 1 76 ? 89.651 62.015 51.652 1.00 69.83 76 GLN A O 1
ATOM 590 N N . TYR A 1 77 ? 88.866 63.767 52.854 1.00 65.55 77 TYR A N 1
ATOM 591 C CA . TYR A 1 77 ? 88.332 62.903 53.895 1.00 67.38 77 TYR A CA 1
ATOM 592 C C . TYR A 1 77 ? 86.895 63.001 53.871 1.00 69.87 77 TYR A C 1
ATOM 593 O O . TYR A 1 77 ? 86.409 64.145 53.863 1.00 96.46 77 TYR A O 1
ATOM 602 N N . GLY A 1 78 ? 86.213 61.851 53.963 1.00 67.57 78 GLY A N 1
ATOM 603 C CA . GLY A 1 78 ? 84.749 61.753 53.832 1.00 85.43 78 GLY A CA 1
ATOM 604 C C . GLY A 1 78 ? 84.202 61.052 55.052 1.00 87.30 78 GLY A C 1
ATOM 605 O O . GLY A 1 78 ? 84.567 61.442 56.162 1.00 83.28 78 GLY A O 1
ATOM 606 N N . CYS A 1 79 ? 83.367 60.024 54.857 1.00 78.10 79 CYS A N 1
ATOM 607 C CA . CYS A 1 79 ? 82.731 59.266 55.963 1.00 53.27 79 CYS A CA 1
ATOM 608 C C . CYS A 1 79 ? 82.220 58.003 55.363 1.00 79.31 79 CYS A C 1
ATOM 609 O O . CYS A 1 79 ? 81.223 57.307 55.743 1.00 65.83 79 CYS A O 1
ATOM 612 N N . LEU A 1 80 ? 82.932 57.682 54.348 1.00 68.18 80 LEU A N 1
ATOM 613 C CA . LEU A 1 80 ? 82.604 56.433 53.837 1.00 76.04 80 LEU A CA 1
ATOM 614 C C . LEU A 1 80 ? 83.729 55.493 54.176 1.00 82.40 80 LEU A C 1
ATOM 615 O O . LEU A 1 80 ? 84.953 55.831 54.038 1.00 60.01 80 LEU A O 1
ATOM 620 N N . PRO A 1 81 ? 83.293 54.325 54.637 1.00 76.94 81 PRO A N 1
ATOM 621 C CA . PRO A 1 81 ? 84.122 53.141 54.723 1.00 98.92 81 PRO A CA 1
ATOM 622 C C . PRO A 1 81 ? 84.737 52.971 53.333 1.00 90.96 81 PRO A C 1
ATOM 623 O O . PRO A 1 81 ? 84.000 52.604 52.364 1.00 57.79 81 PRO A O 1
ATOM 627 N N . ALA A 1 82 ? 86.051 53.177 53.212 1.00 75.60 82 ALA A N 1
ATOM 628 C CA . ALA A 1 82 ? 86.676 52.679 51.961 1.00 60.74 82 ALA A CA 1
ATOM 629 C C . ALA A 1 82 ? 86.413 51.214 51.503 1.00 50.65 82 ALA A C 1
ATOM 630 O O . ALA A 1 82 ? 86.282 51.037 50.313 1.00 70.98 82 ALA A O 1
ATOM 632 N N . ASP A 1 83 ? 86.244 50.177 52.352 1.00 66.39 83 ASP A N 1
ATOM 633 C CA . ASP A 1 83 ? 85.672 48.920 51.771 1.00 66.42 83 ASP A CA 1
ATOM 634 C C . ASP A 1 83 ? 84.649 49.193 50.606 1.00 58.14 83 ASP A C 1
ATOM 635 O O . ASP A 1 83 ? 84.315 48.279 49.841 1.00 57.64 83 ASP A O 1
ATOM 640 N N . THR A 1 84 ? 84.042 50.391 50.547 1.00 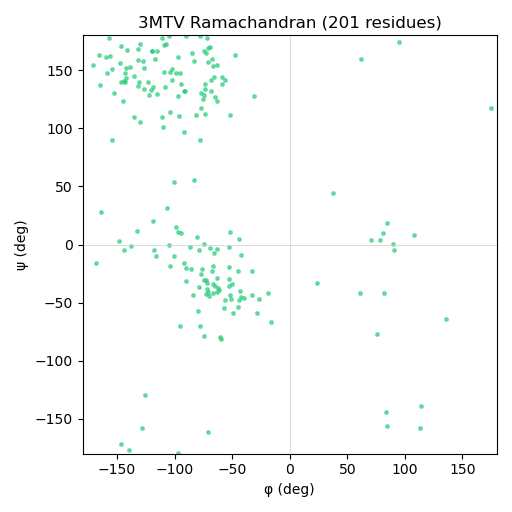60.42 84 THR A N 1
ATOM 641 C CA . THR A 1 84 ? 82.660 50.535 49.913 1.00 79.56 84 THR A CA 1
ATOM 642 C C . THR A 1 84 ? 82.481 51.404 48.612 1.00 63.09 84 THR A C 1
ATOM 643 O O . THR A 1 84 ? 81.478 51.387 47.948 1.00 86.51 84 THR A O 1
ATOM 647 N N . VAL A 1 85 ? 83.529 52.112 48.273 1.00 63.69 85 VAL A N 1
ATOM 648 C CA . VAL A 1 85 ? 83.727 52.885 47.096 1.00 56.09 85 VAL A CA 1
ATOM 649 C C . VAL A 1 85 ? 84.895 52.297 46.320 1.00 65.60 85 VAL A C 1
ATOM 650 O O . VAL A 1 85 ? 85.751 51.566 46.923 1.00 58.90 85 VAL A O 1
ATOM 654 N N . PRO A 1 86 ? 84.971 52.610 44.998 1.00 68.33 86 PRO A N 1
ATOM 655 C CA . PRO A 1 86 ? 86.096 52.002 44.241 1.00 64.58 86 PRO A CA 1
ATOM 656 C C . PRO A 1 86 ? 87.467 52.577 44.593 1.00 53.64 86 PRO A C 1
ATOM 657 O O . PRO A 1 86 ? 87.563 53.679 45.169 1.00 39.85 86 PRO A O 1
ATOM 661 N N . GLU A 1 87 ? 88.544 51.807 44.343 1.00 56.73 87 GLU A N 1
ATOM 662 C CA . GLU A 1 87 ? 89.833 52.373 44.809 1.00 56.27 87 GLU A CA 1
ATOM 663 C C . GLU A 1 87 ? 90.566 52.995 43.656 1.00 68.73 87 GLU A C 1
ATOM 664 O O . GLU A 1 87 ? 91.537 53.723 43.843 1.00 61.27 87 GLU A O 1
ATOM 670 N N . GLY A 1 88 ? 90.045 52.733 42.459 1.00 58.12 88 GLY A N 1
ATOM 671 C CA . GLY A 1 88 ? 90.422 53.557 41.367 1.00 56.28 88 GLY A CA 1
ATOM 672 C C . GLY A 1 88 ? 91.333 52.753 40.481 1.00 65.28 88 GLY A C 1
ATOM 673 O O . GLY A 1 88 ? 91.896 53.265 39.555 1.00 61.46 88 GLY A O 1
ATOM 674 N N . ASN A 1 89 ? 91.469 51.482 40.754 1.00 53.15 89 ASN A N 1
ATOM 675 C CA . ASN A 1 89 ? 92.354 50.639 39.967 1.00 58.25 89 ASN A CA 1
ATOM 676 C C . ASN A 1 89 ? 91.599 49.523 39.278 1.00 53.64 89 ASN A C 1
ATOM 677 O O . ASN A 1 89 ? 92.103 48.436 39.073 1.00 51.33 89 ASN A O 1
ATOM 682 N N . CYS A 1 90 ? 90.319 49.679 39.124 1.00 57.20 90 CYS A N 1
ATOM 683 C CA . CYS A 1 90 ? 89.638 48.464 38.763 1.00 50.55 90 CYS A CA 1
ATOM 684 C C . CYS A 1 90 ? 89.964 48.201 37.320 1.00 58.13 90 CYS A C 1
ATOM 685 O O . CYS A 1 90 ? 89.478 47.270 36.787 1.00 74.07 90 CYS A O 1
ATOM 688 N N . TRP A 1 91 ? 90.757 49.039 36.669 1.00 46.16 91 TRP A N 1
ATOM 689 C CA . TRP A 1 91 ? 90.922 48.918 35.232 1.00 49.53 91 TRP A CA 1
ATOM 690 C C . TRP A 1 91 ? 92.065 48.017 34.853 1.00 63.04 91 TRP A C 1
ATOM 691 O O . TRP A 1 91 ? 92.121 47.483 33.761 1.00 51.82 91 TRP A O 1
ATOM 702 N N . TRP A 1 92 ? 92.958 47.840 35.799 1.00 51.47 92 TRP A N 1
ATOM 703 C CA . TRP A 1 92 ? 93.970 46.836 35.687 1.00 48.50 92 TRP A CA 1
ATOM 704 C C . TRP A 1 92 ? 93.487 45.560 35.162 1.00 49.89 92 TRP A C 1
ATOM 705 O O . TRP A 1 92 ? 94.154 45.004 34.322 1.00 55.07 92 TRP A O 1
ATOM 716 N N . ARG A 1 93 ? 92.348 45.071 35.644 1.00 55.60 93 ARG A N 1
ATOM 717 C CA . ARG A 1 93 ? 91.878 43.756 35.195 1.00 59.40 93 ARG A CA 1
ATOM 718 C C . ARG A 1 93 ? 92.059 43.679 33.690 1.00 51.05 93 ARG A C 1
ATOM 719 O O . ARG A 1 93 ? 92.596 42.772 33.115 1.00 55.55 93 ARG A O 1
ATOM 727 N N . LEU A 1 94 ? 91.632 44.703 33.019 1.00 54.98 94 LEU A N 1
ATOM 728 C CA . LEU A 1 94 ? 91.796 44.747 31.565 1.00 46.98 94 LEU A CA 1
ATOM 729 C C . LEU A 1 94 ? 93.156 44.344 30.943 1.00 51.63 94 LEU A C 1
ATOM 730 O O . LEU A 1 94 ? 93.229 43.945 29.816 1.00 42.06 94 LEU A O 1
ATOM 735 N N . LEU A 1 95 ? 94.226 44.430 31.741 1.00 57.11 95 LEU A N 1
ATOM 736 C CA . LEU A 1 95 ? 95.553 44.145 31.279 1.00 62.00 95 LEU A CA 1
ATOM 737 C C . LEU A 1 95 ? 95.991 42.846 31.838 1.00 69.72 95 LEU A C 1
ATOM 738 O O . LEU A 1 95 ? 97.212 42.665 32.085 1.00 58.65 95 LEU A O 1
ATOM 743 N N . ASP A 1 96 ? 95.015 41.959 32.044 1.00 46.87 96 ASP A N 1
ATOM 744 C CA . ASP A 1 96 ? 95.323 40.755 32.768 1.00 63.77 96 ASP A CA 1
ATOM 745 C C . ASP A 1 96 ? 96.152 39.801 31.959 1.00 59.49 96 ASP A C 1
ATOM 746 O O . ASP A 1 96 ? 97.069 39.180 32.464 1.00 69.19 96 ASP A O 1
ATOM 751 N N . SER A 1 97 ? 95.929 39.866 30.673 1.00 64.36 97 SER A N 1
ATOM 752 C CA . SER A 1 97 ? 96.549 38.980 29.787 1.00 46.34 97 SER A CA 1
ATOM 753 C C . SER A 1 97 ? 98.001 39.393 29.575 1.00 66.16 97 SER A C 1
ATOM 754 O O . SER A 1 97 ? 98.822 38.568 29.225 1.00 73.03 97 SER A O 1
ATOM 757 N N . LEU A 1 98 ? 98.399 40.626 29.829 1.00 53.48 98 LEU A N 1
ATOM 758 C CA . LEU A 1 98 ? 99.849 40.830 29.647 1.00 53.55 98 LEU A CA 1
ATOM 759 C C . LEU A 1 98 ? 100.819 40.274 30.693 1.00 53.37 98 LEU A C 1
ATOM 760 O O . LEU A 1 98 ? 100.523 39.868 31.826 1.00 59.87 98 LEU A O 1
ATOM 765 N N . PRO A 1 99 ? 102.038 40.261 30.297 1.00 65.08 99 PRO A N 1
ATOM 766 C CA . PRO A 1 99 ? 103.014 39.832 31.289 1.00 51.68 99 PRO A CA 1
ATOM 767 C C . PRO A 1 99 ? 103.053 40.847 32.374 1.00 57.64 99 PRO A C 1
ATOM 768 O O . PRO A 1 99 ? 102.851 42.030 32.193 1.00 59.66 99 PRO A O 1
ATOM 772 N N . PRO A 1 100 ? 103.432 40.385 33.507 1.00 58.23 100 PRO A N 1
ATOM 773 C CA . PRO A 1 100 ? 103.581 41.073 34.775 1.00 58.62 100 PRO A CA 1
ATOM 774 C C . PRO A 1 100 ? 104.373 42.324 34.624 1.00 48.07 100 PRO A C 1
ATOM 775 O O . PRO A 1 100 ? 103.844 43.353 35.056 1.00 61.23 100 PRO A O 1
ATOM 779 N N . GLU A 1 101 ? 105.623 42.257 34.153 1.00 52.74 101 GLU A N 1
ATOM 780 C CA . GLU A 1 101 ? 106.446 43.486 34.066 1.00 56.64 101 GLU A CA 1
ATOM 781 C C . GLU A 1 101 ? 105.569 44.494 33.330 1.00 72.57 101 GLU A C 1
ATOM 782 O O . GLU A 1 101 ? 105.460 45.664 33.688 1.00 64.82 101 GLU A O 1
ATOM 788 N N . VAL A 1 102 ? 104.978 44.034 32.255 1.00 47.79 102 VAL A N 1
ATOM 789 C CA . VAL A 1 102 ? 104.265 44.924 31.478 1.00 40.58 102 VAL A CA 1
ATOM 790 C C . VAL A 1 102 ? 103.043 45.479 32.141 1.00 56.39 102 VAL A C 1
ATOM 791 O O . VAL A 1 102 ? 102.803 46.629 31.951 1.00 53.84 102 VAL A O 1
ATOM 795 N N . GLN A 1 103 ? 102.240 44.702 32.856 1.00 48.32 103 GLN A N 1
ATOM 796 C CA . GLN A 1 103 ? 101.144 45.309 33.601 1.00 46.85 103 GLN A CA 1
ATOM 797 C C . GLN A 1 103 ? 101.783 46.304 34.474 1.00 51.39 103 GLN A C 1
ATOM 798 O O . GLN A 1 103 ? 101.350 47.445 34.598 1.00 50.08 103 GLN A O 1
ATOM 804 N N . TYR A 1 104 ? 102.826 45.913 35.139 1.00 41.54 104 TYR A N 1
ATOM 805 C CA . TYR A 1 104 ? 103.261 46.918 36.085 1.00 44.77 104 TYR A CA 1
ATOM 806 C C . TYR A 1 104 ? 103.786 48.166 35.382 1.00 47.93 104 TYR A C 1
ATOM 807 O O . TYR A 1 104 ? 103.634 49.218 35.865 1.00 51.49 104 TYR A O 1
ATOM 816 N N . LYS A 1 105 ? 104.428 48.062 34.231 1.00 52.37 105 LYS A N 1
ATOM 817 C CA . LYS A 1 105 ? 104.981 49.272 33.602 1.00 56.70 105 LYS A CA 1
ATOM 818 C C . LYS A 1 105 ? 103.839 50.166 33.217 1.00 52.96 105 LYS A C 1
ATOM 819 O O . LYS A 1 105 ? 103.886 51.380 33.400 1.00 54.85 105 LYS A O 1
ATOM 825 N N . GLU A 1 106 ? 102.760 49.559 32.813 1.00 43.88 106 GLU A N 1
ATOM 826 C CA . GLU A 1 106 ? 101.595 50.340 32.554 1.00 54.14 106 GLU A CA 1
ATOM 827 C C . GLU A 1 106 ? 101.099 51.019 33.769 1.00 55.30 106 GLU A C 1
ATOM 828 O O . GLU A 1 106 ? 100.370 52.006 33.682 1.00 67.24 106 GLU A O 1
ATOM 834 N N . ILE A 1 107 ? 101.350 50.416 34.894 1.00 47.74 107 ILE A N 1
ATOM 835 C CA . ILE A 1 107 ? 100.606 50.898 36.031 1.00 60.76 107 ILE A CA 1
ATOM 836 C C . ILE A 1 107 ? 101.335 52.060 36.563 1.00 56.67 107 ILE A C 1
ATOM 837 O O . ILE A 1 107 ? 100.700 53.031 36.947 1.00 58.94 107 ILE A O 1
ATOM 842 N N . ARG A 1 108 ? 102.660 51.905 36.636 1.00 53.17 108 ARG A N 1
ATOM 843 C CA . ARG A 1 108 ? 103.596 52.990 36.831 1.00 58.97 108 ARG A CA 1
ATOM 844 C C . ARG A 1 108 ? 103.184 54.120 35.891 1.00 57.18 108 ARG A C 1
ATOM 845 O O . ARG A 1 108 ? 102.921 55.219 36.298 1.00 63.75 108 ARG A O 1
ATOM 853 N N . HIS A 1 109 ? 103.053 53.821 34.635 1.00 47.10 109 HIS A N 1
ATOM 854 C CA . HIS A 1 109 ? 102.817 54.872 33.703 1.00 63.43 109 HIS A CA 1
ATOM 855 C C . HIS A 1 109 ? 101.672 55.728 34.132 1.00 55.53 109 HIS A C 1
ATOM 856 O O . HIS A 1 109 ? 101.712 56.905 33.992 1.00 68.39 109 HIS A O 1
ATOM 863 N N . ALA A 1 110 ? 100.598 55.138 34.595 1.00 63.70 110 ALA A N 1
ATOM 864 C CA . ALA A 1 110 ? 99.424 55.933 34.836 1.00 45.47 110 ALA A CA 1
ATOM 865 C C . ALA A 1 110 ? 99.666 56.733 36.071 1.00 58.87 110 ALA A C 1
ATOM 866 O O . ALA A 1 110 ? 99.190 57.826 36.226 1.00 61.52 110 ALA A O 1
ATOM 868 N N . ASN A 1 111 ? 100.437 56.210 36.979 1.00 52.78 111 ASN A N 1
ATOM 869 C CA . ASN A 1 111 ? 100.809 57.079 38.016 1.00 61.36 111 ASN A CA 1
ATOM 870 C C . ASN A 1 111 ? 101.750 58.250 37.644 1.00 79.40 111 ASN A C 1
ATOM 871 O O . ASN A 1 111 ? 101.883 59.205 38.382 1.00 90.26 111 ASN A O 1
ATOM 876 N N . GLN A 1 112 ? 102.487 58.101 36.547 1.00 97.51 112 GLN A N 1
ATOM 877 C CA . GLN A 1 112 ? 103.268 59.152 35.867 1.00 85.07 112 GLN A CA 1
ATOM 878 C C . GLN A 1 112 ? 102.362 60.303 35.306 1.00 64.71 112 GLN A C 1
ATOM 879 O O . GLN A 1 112 ? 102.695 61.445 35.324 1.00 74.20 112 GLN A O 1
ATOM 885 N N . PHE A 1 113 ? 101.237 59.947 34.743 1.00 72.85 113 PHE A N 1
ATOM 886 C CA . PHE A 1 113 ? 100.082 60.841 34.488 1.00 90.01 113 PHE A CA 1
ATOM 887 C C . PHE A 1 113 ? 99.426 61.162 35.849 1.00 96.08 113 PHE A C 1
ATOM 888 O O . PHE A 1 113 ? 100.083 60.968 36.918 1.00 74.72 113 PHE A O 1
ATOM 896 N N . GLY A 1 114 ? 98.177 61.632 35.870 1.00 72.04 114 GLY A N 1
ATOM 897 C CA . GLY A 1 114 ? 97.620 61.849 37.208 1.00 57.98 114 GLY A CA 1
ATOM 898 C C . GLY A 1 114 ? 97.205 60.476 37.759 1.00 100.16 114 GLY A C 1
ATOM 899 O O . GLY A 1 114 ? 97.797 59.881 38.711 1.00 99.92 114 GLY A O 1
ATOM 900 N N . TYR A 1 115 ? 96.151 59.990 37.115 1.00 76.04 115 TYR A N 1
ATOM 901 C CA . TYR A 1 115 ? 95.523 58.674 37.269 1.00 67.06 115 TYR A CA 1
ATOM 902 C C . TYR A 1 115 ? 95.603 57.812 38.457 1.00 48.14 115 TYR A C 1
ATOM 903 O O . TYR A 1 115 ? 94.717 57.044 38.678 1.00 92.02 115 TYR A O 1
ATOM 912 N N . GLN A 1 116 ? 96.662 57.795 39.204 1.00 64.48 116 GLN A N 1
ATOM 913 C CA . GLN A 1 116 ? 96.591 56.880 40.344 1.00 86.10 116 GLN A CA 1
ATOM 914 C C . GLN A 1 116 ? 95.839 57.613 41.466 1.00 122.40 116 GLN A C 1
ATOM 915 O O . GLN A 1 116 ? 96.310 57.874 42.673 1.00 78.67 116 GLN A O 1
ATOM 921 N N . THR A 1 117 ? 94.664 57.991 40.966 1.00 111.12 117 THR A N 1
ATOM 922 C CA . THR A 1 117 ? 93.682 58.733 41.668 1.00 71.73 117 THR A CA 1
ATOM 923 C C . THR A 1 117 ? 92.496 57.811 42.019 1.00 83.33 117 THR A C 1
ATOM 924 O O . THR A 1 117 ? 92.414 56.604 41.611 1.00 68.66 117 THR A O 1
ATOM 928 N N . LYS A 1 118 ? 91.595 58.385 42.818 1.00 81.90 118 LYS A N 1
ATOM 929 C CA . LYS A 1 118 ? 90.474 57.622 43.288 1.00 59.24 118 LYS A CA 1
ATOM 930 C C . LYS A 1 118 ? 89.508 57.547 42.227 1.00 62.46 118 LYS A C 1
ATOM 931 O O . LYS A 1 118 ? 88.587 56.769 42.409 1.00 55.87 118 LYS A O 1
ATOM 937 N N . HIS A 1 119 ? 89.735 58.238 41.080 1.00 59.63 119 HIS A N 1
ATOM 938 C CA . HIS A 1 119 ? 88.722 58.077 40.026 1.00 53.53 119 HIS A CA 1
ATOM 939 C C . HIS A 1 119 ? 89.186 57.210 38.958 1.00 51.45 119 HIS A C 1
ATOM 940 O O . HIS A 1 119 ? 88.512 56.964 37.995 1.00 64.73 119 HIS A O 1
ATOM 947 N N . GLY A 1 120 ? 90.378 56.753 39.110 1.00 58.69 120 GLY A N 1
ATOM 948 C CA . GLY A 1 120 ? 90.849 55.892 38.084 1.00 65.01 120 GLY A CA 1
ATOM 949 C C . GLY A 1 120 ? 91.387 56.727 36.936 1.00 58.23 120 GLY A C 1
ATOM 950 O O . GLY A 1 120 ? 92.020 57.807 37.158 1.00 56.15 120 GLY A O 1
ATOM 951 N N . VAL A 1 121 ? 91.147 56.204 35.715 1.00 46.27 121 VAL A N 1
ATOM 952 C CA . VAL A 1 121 ? 91.764 56.768 34.490 1.00 50.58 121 VAL A CA 1
ATOM 953 C C . VAL A 1 121 ? 90.762 57.105 33.415 1.00 47.24 121 VAL A C 1
ATOM 954 O O . VAL A 1 121 ? 89.719 56.442 33.334 1.00 64.09 121 VAL A O 1
ATOM 958 N N . PRO A 1 122 ? 91.069 58.087 32.569 1.00 42.48 122 PRO A N 1
ATOM 959 C CA . PRO A 1 122 ? 90.066 58.634 31.677 1.00 45.22 122 PRO A CA 1
ATOM 960 C C . PRO A 1 122 ? 89.337 57.738 30.714 1.00 50.51 122 PRO A C 1
ATOM 961 O O . PRO A 1 122 ? 88.117 57.757 30.724 1.00 68.65 122 PRO A O 1
ATOM 965 N N . GLY A 1 123 ? 89.938 56.967 29.866 1.00 52.74 123 GLY A N 1
ATOM 966 C CA . GLY A 1 123 ? 88.953 56.327 28.970 1.00 55.13 123 GLY A CA 1
ATOM 967 C C . GLY A 1 123 ? 89.565 56.470 27.649 1.00 53.31 123 GLY A C 1
ATOM 968 O O . GLY A 1 123 ? 90.056 55.526 27.131 1.00 46.91 123 GLY A O 1
ATOM 969 N N . LYS A 1 124 ? 89.718 57.712 27.197 1.00 62.07 124 LYS A N 1
ATOM 970 C CA . LYS A 1 124 ? 90.600 57.907 26.072 1.00 60.55 124 LYS A CA 1
ATOM 971 C C . LYS A 1 124 ? 91.950 57.253 26.423 1.00 58.71 124 LYS A C 1
ATOM 972 O O . LYS A 1 124 ? 92.651 56.752 25.565 1.00 61.70 124 LYS A O 1
ATOM 978 N N . TYR A 1 125 ? 92.299 57.213 27.681 1.00 50.37 125 TYR A N 1
ATOM 979 C CA . TYR A 1 125 ? 93.678 56.981 27.965 1.00 56.67 125 TYR A CA 1
ATOM 980 C C . TYR A 1 125 ? 93.694 55.535 28.039 1.00 46.42 125 TYR A C 1
ATOM 981 O O . TYR A 1 125 ? 94.604 54.867 27.652 1.00 47.83 125 TYR A O 1
ATOM 990 N N . LEU A 1 126 ? 92.585 55.033 28.480 1.00 51.12 126 LEU A N 1
ATOM 991 C CA . LEU A 1 126 ? 92.486 53.618 28.691 1.00 43.24 126 LEU A CA 1
ATOM 992 C C . LEU A 1 126 ? 92.487 52.965 27.363 1.00 52.75 126 LEU A C 1
ATOM 993 O O . LEU A 1 126 ? 93.204 52.002 27.111 1.00 54.57 126 LEU A O 1
ATOM 998 N N . GLN A 1 127 ? 91.720 53.537 26.478 1.00 43.37 127 GLN A N 1
ATOM 999 C CA . GLN A 1 127 ? 91.590 52.956 25.175 1.00 52.87 127 GLN A CA 1
ATOM 1000 C C . GLN A 1 127 ? 92.941 52.935 24.517 1.00 57.42 127 GLN A C 1
ATOM 1001 O O . GLN A 1 127 ? 93.367 52.000 23.847 1.00 48.40 127 GLN A O 1
ATOM 1007 N N . ARG A 1 128 ? 93.641 54.003 24.749 1.00 54.49 128 ARG A N 1
ATOM 1008 C CA . ARG A 1 128 ? 94.790 54.258 23.985 1.00 53.09 128 ARG A CA 1
ATOM 1009 C C . ARG A 1 128 ? 95.877 53.342 24.581 1.00 57.04 128 ARG A C 1
ATOM 1010 O O . ARG A 1 128 ? 96.659 52.682 23.824 1.00 53.14 128 ARG A O 1
ATOM 1018 N N . ARG A 1 129 ? 95.875 53.153 25.903 1.00 44.79 129 ARG A N 1
ATOM 1019 C CA . ARG A 1 129 ? 96.894 52.223 26.462 1.00 51.13 129 ARG A CA 1
ATOM 1020 C C . ARG A 1 129 ? 96.285 51.051 25.950 1.00 51.10 129 ARG A C 1
ATOM 1021 O O . ARG A 1 129 ? 95.238 51.190 25.378 1.00 78.94 129 ARG A O 1
ATOM 1029 N N . LEU A 1 130 ? 96.783 49.870 26.097 1.00 42.82 130 LEU A N 1
ATOM 1030 C CA . LEU A 1 130 ? 95.869 48.861 25.565 1.00 63.26 130 LEU A CA 1
ATOM 1031 C C . LEU A 1 130 ? 95.796 48.711 24.039 1.00 60.00 130 LEU A C 1
ATOM 1032 O O . LEU A 1 130 ? 96.307 47.686 23.489 1.00 62.29 130 LEU A O 1
ATOM 1037 N N . GLN A 1 131 ? 95.107 49.624 23.335 1.00 45.40 131 GLN A N 1
ATOM 1038 C CA . GLN A 1 131 ? 95.352 49.673 21.855 1.00 48.98 131 GLN A CA 1
ATOM 1039 C C . GLN A 1 131 ? 96.789 49.201 21.503 1.00 58.19 131 GLN A C 1
ATOM 1040 O O . GLN A 1 131 ? 96.982 48.181 20.818 1.00 61.68 131 GLN A O 1
ATOM 1046 N N . VAL A 1 132 ? 97.732 49.944 22.105 1.00 45.04 132 VAL A N 1
ATOM 1047 C CA . VAL A 1 132 ? 99.154 49.805 22.070 1.00 55.10 132 VAL A CA 1
ATOM 1048 C C . VAL A 1 132 ? 99.707 48.628 22.697 1.00 63.32 132 VAL A C 1
ATOM 1049 O O . VAL A 1 132 ? 100.899 48.364 22.527 1.00 54.27 132 VAL A O 1
ATOM 1053 N N . ASN A 1 133 ? 98.926 47.999 23.540 1.00 57.41 133 ASN A N 1
ATOM 1054 C CA . ASN A 1 133 ? 99.410 46.770 24.106 1.00 55.91 133 ASN A CA 1
ATOM 1055 C C . ASN A 1 133 ? 98.973 45.524 23.355 1.00 56.12 133 ASN A C 1
ATOM 1056 O O . ASN A 1 133 ? 99.215 44.365 23.829 1.00 60.71 133 ASN A O 1
ATOM 1061 N N . GLY A 1 134 ? 98.381 45.796 22.172 1.00 58.55 134 GLY A N 1
ATOM 1062 C CA . GLY A 1 134 ? 97.885 44.810 21.224 1.00 50.81 134 GLY A CA 1
ATOM 1063 C C . GLY A 1 134 ? 96.542 44.359 21.708 1.00 61.38 134 GLY A C 1
ATOM 1064 O O . GLY A 1 134 ? 95.969 43.418 21.232 1.00 60.05 134 GLY A O 1
ATOM 1065 N N . LEU A 1 135 ? 95.994 45.011 22.692 1.00 56.12 135 LEU A N 1
ATOM 1066 C CA . LEU A 1 135 ? 94.670 44.581 22.948 1.00 56.79 135 LEU A CA 1
ATOM 1067 C C . LEU A 1 135 ? 93.691 45.480 22.266 1.00 59.46 135 LEU A C 1
ATOM 1068 O O . LEU A 1 135 ? 94.019 46.451 21.494 1.00 62.53 135 LEU A O 1
ATOM 1073 N N . ARG A 1 136 ? 92.481 45.039 22.546 1.00 47.12 136 ARG A N 1
ATOM 1074 C CA . ARG A 1 136 ? 91.238 45.460 21.966 1.00 48.87 136 ARG A CA 1
ATOM 1075 C C . ARG A 1 136 ? 90.054 44.978 22.829 1.00 50.06 136 ARG A C 1
ATOM 1076 O O . ARG A 1 136 ? 90.047 43.843 23.340 1.00 56.03 136 ARG A O 1
ATOM 1084 N N . ALA A 1 137 ? 89.064 45.848 23.030 1.00 47.02 137 ALA A N 1
ATOM 1085 C CA . ALA A 1 137 ? 87.912 45.476 23.889 1.00 60.81 137 ALA A CA 1
ATOM 1086 C C . ALA A 1 137 ? 86.673 45.554 23.120 1.00 64.64 137 ALA A C 1
ATOM 1087 O O . ALA A 1 137 ? 86.415 46.572 22.443 1.00 75.16 137 ALA A O 1
ATOM 1089 N N . VAL A 1 138 ? 85.881 44.488 23.257 1.00 60.41 138 VAL A N 1
ATOM 1090 C CA . VAL A 1 138 ? 84.748 44.295 22.375 1.00 67.06 138 VAL A C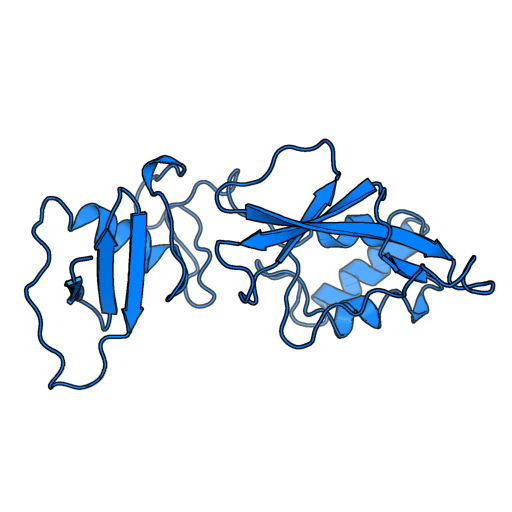A 1
ATOM 1091 C C . VAL A 1 138 ? 83.557 44.006 23.160 1.00 61.81 138 VAL A C 1
ATOM 1092 O O . VAL A 1 138 ? 83.560 43.209 24.116 1.00 61.93 138 VAL A O 1
ATOM 1096 N N . THR A 1 139 ? 82.528 44.633 22.643 1.00 58.52 139 THR A N 1
ATOM 1097 C CA . THR A 1 139 ? 81.279 44.686 23.244 1.00 67.08 139 THR A CA 1
ATOM 1098 C C . THR A 1 139 ? 80.737 43.310 23.038 1.00 60.86 139 THR A C 1
ATOM 1099 O O . THR A 1 139 ? 80.563 42.889 21.921 1.00 75.41 139 THR A O 1
ATOM 1103 N N . ASP A 1 140 ? 80.583 42.566 24.117 1.00 71.28 140 ASP A N 1
ATOM 1104 C CA . ASP A 1 140 ? 80.253 41.172 23.959 1.00 78.38 140 ASP A CA 1
ATOM 1105 C C . ASP A 1 140 ? 79.091 40.932 24.838 1.00 86.23 140 ASP A C 1
ATOM 1106 O O . ASP A 1 140 ? 79.190 40.841 26.085 1.00 79.69 140 ASP A O 1
ATOM 1111 N N . THR A 1 141 ? 77.965 40.817 24.161 1.00 87.92 141 THR A N 1
ATOM 1112 C CA . THR A 1 141 ? 76.729 40.511 24.851 1.00 101.68 141 THR A CA 1
ATOM 1113 C C . THR A 1 141 ? 76.719 39.440 25.987 1.00 83.98 141 THR A C 1
ATOM 1114 O O . THR A 1 141 ? 75.738 39.357 26.734 1.00 69.86 141 THR A O 1
ATOM 1118 N N . HIS A 1 142 ? 77.860 38.733 26.123 1.00 86.79 142 HIS A N 1
ATOM 1119 C CA . HIS A 1 142 ? 78.091 37.522 26.938 1.00 86.89 142 HIS A CA 1
ATOM 1120 C C . HIS A 1 142 ? 79.371 37.468 27.701 1.00 95.58 142 HIS A C 1
ATOM 1121 O O . HIS A 1 142 ? 79.665 36.473 28.441 1.00 64.70 142 HIS A O 1
ATOM 1128 N N . GLY A 1 143 ? 80.111 38.554 27.478 1.00 85.57 143 GLY A N 1
ATOM 1129 C CA . GLY A 1 143 ? 81.353 38.832 28.147 1.00 71.70 143 GLY A CA 1
ATOM 1130 C C . GLY A 1 143 ? 81.291 38.659 29.644 1.00 74.58 143 GLY A C 1
ATOM 1131 O O . GLY A 1 143 ? 80.162 38.600 30.227 1.00 72.76 143 GLY A O 1
ATOM 1132 N N . PRO A 1 144 ? 82.523 38.551 30.244 1.00 77.17 144 PRO A N 1
ATOM 1133 C CA . PRO A 1 144 ? 83.120 38.287 31.586 1.00 55.63 144 PRO A CA 1
ATOM 1134 C C . PRO A 1 144 ? 83.034 39.482 32.432 1.00 66.38 144 PRO A C 1
ATOM 1135 O O . PRO A 1 144 ? 83.084 39.448 33.691 1.00 85.10 144 PRO A O 1
ATOM 1139 N N . ILE A 1 145 ? 82.982 40.578 31.690 1.00 71.26 145 ILE A N 1
ATOM 1140 C CA . ILE A 1 145 ? 83.138 41.911 32.259 1.00 78.79 145 ILE A CA 1
ATOM 1141 C C . ILE A 1 145 ? 82.000 42.845 32.026 1.00 78.87 145 ILE A C 1
ATOM 1142 O O . ILE A 1 145 ? 81.562 43.122 30.813 1.00 59.95 145 ILE A O 1
ATOM 1147 N N . VAL A 1 146 ? 81.637 43.376 33.205 1.00 54.59 146 VAL A N 1
ATOM 1148 C CA . VAL A 1 146 ? 80.662 44.418 33.354 1.00 74.07 146 VAL A CA 1
ATOM 1149 C C . VAL A 1 146 ? 81.235 45.779 33.471 1.00 79.36 146 VAL A C 1
ATOM 1150 O O . VAL A 1 146 ? 82.064 46.092 34.379 1.00 57.16 146 VAL A O 1
ATOM 1154 N N . ILE A 1 147 ? 80.679 46.609 32.594 1.00 67.29 147 ILE A N 1
ATOM 1155 C CA . ILE A 1 147 ? 80.874 48.034 32.731 1.00 72.58 147 ILE A CA 1
ATOM 1156 C C . ILE A 1 147 ? 79.779 48.672 33.558 1.00 63.00 147 ILE A C 1
ATOM 1157 O O . ILE A 1 147 ? 78.598 48.406 33.319 1.00 74.01 147 ILE A O 1
ATOM 1162 N N . GLN A 1 148 ? 80.166 49.495 34.525 1.00 71.30 148 GLN A N 1
ATOM 1163 C CA . GLN A 1 148 ? 79.185 50.181 35.392 1.00 83.35 148 GLN A CA 1
ATOM 1164 C C . GLN A 1 148 ? 79.349 51.645 35.615 1.00 75.90 148 GLN A C 1
ATOM 1165 O O . GLN A 1 148 ? 80.440 52.239 35.466 1.00 66.49 148 GLN A O 1
ATOM 1171 N N . TYR A 1 149 ? 78.227 52.216 36.012 1.00 69.39 149 TYR A N 1
ATOM 1172 C CA . TYR A 1 149 ? 78.189 53.624 36.277 1.00 54.15 149 TYR A CA 1
ATOM 1173 C C . TYR A 1 149 ? 77.620 53.719 37.624 1.00 59.14 149 TYR A C 1
ATOM 1174 O O . TYR A 1 149 ? 76.934 52.854 38.189 1.00 59.08 149 TYR A O 1
ATOM 1183 N N . PHE A 1 150 ? 77.932 54.828 38.165 1.00 51.07 150 PHE A N 1
ATOM 1184 C CA . PHE A 1 150 ? 77.396 55.074 39.433 1.00 59.02 150 PHE A CA 1
ATOM 1185 C C . PHE A 1 150 ? 76.149 55.898 39.397 1.00 66.24 150 PHE A C 1
ATOM 1186 O O . PHE A 1 150 ? 76.177 57.143 39.057 1.00 58.02 150 PHE A O 1
ATOM 1194 N N . SER A 1 151 ? 75.037 55.250 39.720 1.00 63.93 151 SER A N 1
ATOM 1195 C CA . SER A 1 151 ? 73.856 56.057 40.040 1.00 63.47 151 SER A CA 1
ATOM 1196 C C . SER A 1 151 ? 73.012 56.589 38.916 1.00 63.58 151 SER A C 1
ATOM 1197 O O . SER A 1 151 ? 71.810 56.548 39.121 1.00 63.87 151 SER A O 1
ATOM 1200 N N . VAL A 1 152 ? 73.590 57.102 37.792 1.00 45.75 152 VAL A N 1
ATOM 1201 C CA . VAL A 1 152 ? 72.777 57.478 36.629 1.00 61.68 152 VAL A CA 1
ATOM 1202 C C . VAL A 1 152 ? 73.510 57.251 35.316 1.00 70.44 152 VAL A C 1
ATOM 1203 O O . VAL A 1 152 ? 74.700 57.634 35.265 1.00 44.92 152 VAL A O 1
ATOM 1207 N N . LYS A 1 153 ? 72.803 56.741 34.256 1.00 63.06 153 LYS A N 1
ATOM 1208 C CA . LYS A 1 153 ? 73.469 56.297 32.986 1.00 54.42 153 LYS A CA 1
ATOM 1209 C C . LYS A 1 153 ? 74.501 57.317 32.616 1.00 51.15 153 LYS A C 1
ATOM 1210 O O . LYS A 1 153 ? 75.593 56.984 32.153 1.00 71.47 153 LYS A O 1
ATOM 1216 N N . GLU A 1 154 ? 74.195 58.581 32.782 1.00 45.97 154 GLU A N 1
ATOM 1217 C CA . GLU A 1 154 ? 75.000 59.490 31.970 1.00 63.40 154 GLU A CA 1
ATOM 1218 C C . GLU A 1 154 ? 76.114 60.023 32.742 1.00 45.31 154 GLU A C 1
ATOM 1219 O O . GLU A 1 154 ? 76.753 60.923 32.294 1.00 53.34 154 GLU A O 1
ATOM 1225 N N . SER A 1 155 ? 76.350 59.453 33.919 1.00 54.13 155 SER A N 1
ATOM 1226 C CA . SER A 1 155 ? 77.477 59.924 34.746 1.00 43.20 155 SER A CA 1
ATOM 1227 C C . SER A 1 155 ? 78.780 59.688 34.033 1.00 51.35 155 SER A C 1
ATOM 1228 O O . SER A 1 155 ? 78.945 58.743 33.201 1.00 45.55 155 SER A O 1
ATOM 1231 N N . TRP A 1 156 ? 79.708 60.526 34.438 1.00 34.71 156 TRP A N 1
ATOM 1232 C CA . TRP A 1 156 ? 81.099 60.233 34.183 1.00 53.04 156 TRP A CA 1
ATOM 1233 C C . TRP A 1 156 ? 81.837 59.259 35.103 1.00 67.23 156 TRP A C 1
ATOM 1234 O O . TRP A 1 156 ? 83.060 59.137 34.977 1.00 67.39 156 TRP A O 1
ATOM 1245 N N . ILE A 1 157 ? 81.138 58.611 36.029 1.00 58.59 157 ILE A N 1
ATOM 1246 C CA . ILE A 1 157 ? 81.795 57.799 37.008 1.00 49.85 157 ILE A CA 1
ATOM 1247 C C . ILE A 1 157 ? 81.445 56.412 36.694 1.00 53.85 157 ILE A C 1
ATOM 1248 O O . ILE A 1 157 ? 80.286 55.970 36.920 1.00 60.75 157 ILE A O 1
ATOM 1253 N N . ARG A 1 158 ? 82.478 55.731 36.215 1.00 52.61 158 ARG A N 1
ATOM 1254 C CA . ARG A 1 158 ? 82.433 54.324 35.830 1.00 60.67 158 ARG A CA 1
ATOM 1255 C C . ARG A 1 158 ? 83.359 53.420 36.588 1.00 54.43 158 ARG A C 1
ATOM 1256 O O . ARG A 1 158 ? 84.327 53.838 37.304 1.00 54.83 158 ARG A O 1
ATOM 1264 N N . HIS A 1 159 ? 83.026 52.164 36.360 1.00 49.59 159 HIS A N 1
ATOM 1265 C CA . HIS A 1 159 ? 83.652 51.131 37.063 1.00 45.26 159 HIS A CA 1
ATOM 1266 C C . HIS A 1 159 ? 83.514 49.810 36.317 1.00 60.94 159 HIS A C 1
ATOM 1267 O O . HIS A 1 159 ? 82.543 49.543 35.630 1.00 63.35 159 HIS A O 1
ATOM 1274 N N . LEU A 1 160 ? 84.494 48.947 36.416 1.00 47.30 160 LEU A N 1
ATOM 1275 C CA . LEU A 1 160 ? 84.101 47.645 35.994 1.00 62.14 160 LEU A CA 1
ATOM 1276 C C . LEU A 1 160 ? 84.508 46.540 37.001 1.00 67.49 160 LEU A C 1
ATOM 1277 O O . LEU A 1 160 ? 85.264 46.767 37.952 1.00 60.16 160 LEU A O 1
ATOM 1282 N N . LYS A 1 161 ? 83.962 45.354 36.791 1.00 62.78 161 LYS A N 1
ATOM 1283 C CA . LYS A 1 161 ? 84.054 44.310 37.759 1.00 66.77 161 LYS A CA 1
ATOM 1284 C C . LYS A 1 161 ? 83.645 43.120 36.943 1.00 73.45 161 LYS A C 1
ATOM 1285 O O . LYS A 1 161 ? 83.061 43.292 35.846 1.00 55.67 161 LYS A O 1
ATOM 1291 N N . LEU A 1 162 ? 83.947 41.926 37.441 1.00 61.06 162 LEU A N 1
ATOM 1292 C CA . LEU A 1 162 ? 83.532 40.761 36.704 1.00 69.13 162 LEU A CA 1
ATOM 1293 C C . LEU A 1 162 ? 82.111 40.440 37.036 1.00 77.36 162 LEU A C 1
ATOM 1294 O O . LEU A 1 162 ? 81.630 40.765 38.146 1.00 65.31 162 LEU A O 1
ATOM 1299 N N . VAL A 1 163 ? 81.495 39.711 36.097 1.00 75.13 163 VAL A N 1
ATOM 1300 C CA . VAL A 1 163 ? 80.049 39.414 36.071 1.00 78.43 163 VAL A CA 1
ATOM 1301 C C . VAL A 1 163 ? 79.586 38.813 37.381 1.00 77.49 163 VAL A C 1
ATOM 1302 O O . VAL A 1 163 ? 78.519 39.143 37.919 1.00 89.18 163 VAL A O 1
ATOM 1306 N N . GLU A 1 164 ? 80.466 38.017 37.935 1.00 73.97 164 GLU A N 1
ATOM 1307 C CA . GLU A 1 164 ? 80.174 37.258 39.118 1.00 93.76 164 GLU A CA 1
ATOM 1308 C C . GLU A 1 164 ? 80.528 37.919 40.436 1.00 88.41 164 GLU A C 1
ATOM 1309 O O . GLU A 1 164 ? 80.064 37.481 41.493 1.00 97.43 164 GLU A O 1
ATOM 1315 N N . GLU A 1 165 ? 81.339 38.960 40.418 1.00 78.98 165 GLU A N 1
ATOM 1316 C CA . GLU A 1 165 ? 81.484 39.707 41.671 1.00 82.97 165 GLU A CA 1
ATOM 1317 C C . GLU A 1 165 ? 80.223 40.471 41.986 1.00 77.70 165 GLU A C 1
ATOM 1318 O O . GLU A 1 165 ? 79.309 40.608 41.170 1.00 105.37 165 GLU A O 1
ATOM 1324 N N . PRO A 1 166 ? 80.172 40.981 43.187 1.00 87.37 166 PRO A N 1
ATOM 1325 C CA . PRO A 1 166 ? 79.035 41.725 43.739 1.00 106.47 166 PRO A CA 1
ATOM 1326 C C . PRO A 1 166 ? 79.162 43.227 43.492 1.00 98.07 166 PRO A C 1
ATOM 1327 O O . PRO A 1 166 ? 80.261 43.730 43.860 1.00 86.37 166 PRO A O 1
ATOM 1331 N N . SER A 1 167 ? 78.107 43.907 42.996 1.00 78.92 167 SER A N 1
ATOM 1332 C CA . SER A 1 167 ? 78.150 45.366 42.724 1.00 61.02 167 SER A CA 1
ATOM 1333 C C . SER A 1 167 ? 78.471 46.183 43.978 1.00 76.21 167 SER A C 1
ATOM 1334 O O . SER A 1 167 ? 78.058 45.846 45.115 1.00 61.49 167 SER A O 1
ATOM 1337 N N . LEU A 1 168 ? 79.328 47.192 43.809 1.00 73.67 168 LEU A N 1
ATOM 1338 C CA . LEU A 1 168 ? 79.418 48.138 44.885 1.00 65.71 168 LEU A CA 1
ATOM 1339 C C . LEU A 1 168 ? 78.077 48.912 44.907 1.00 75.55 168 LEU A C 1
ATOM 1340 O O . LEU A 1 168 ? 77.160 48.793 44.040 1.00 85.04 168 LEU A O 1
ATOM 1345 N N . PRO A 1 169 ? 77.909 49.658 45.937 1.00 67.09 169 PRO A N 1
ATOM 1346 C CA . PRO A 1 169 ? 76.650 50.309 46.294 1.00 61.03 169 PRO A CA 1
ATOM 1347 C C . PRO A 1 169 ? 76.420 51.462 45.375 1.00 73.18 169 PRO A C 1
ATOM 1348 O O . PRO A 1 169 ? 77.342 52.296 45.295 1.00 59.50 169 PRO A O 1
ATOM 1352 N N . GLY A 1 170 ? 75.237 51.550 44.757 1.00 71.81 170 GLY A N 1
ATOM 1353 C CA . GLY A 1 170 ? 75.014 52.608 43.789 1.00 66.76 170 GLY A CA 1
ATOM 1354 C C . GLY A 1 170 ? 75.633 52.344 42.432 1.00 68.53 170 GLY A C 1
ATOM 1355 O O . GLY A 1 170 ? 75.610 53.185 41.564 1.00 75.56 170 GLY A O 1
ATOM 1356 N N . PHE A 1 171 ? 76.219 51.181 42.236 1.00 65.21 171 PHE A N 1
ATOM 1357 C CA . PHE A 1 171 ? 76.619 50.883 40.895 1.00 64.88 171 PHE A CA 1
ATOM 1358 C C . PHE A 1 171 ? 75.696 49.931 40.161 1.00 66.68 171 PHE A C 1
ATOM 1359 O O . PHE A 1 171 ? 75.072 48.976 40.703 1.00 83.60 171 PHE A O 1
ATOM 1367 N N . GLU A 1 172 ? 75.705 50.150 38.885 1.00 56.01 172 GLU A N 1
ATOM 1368 C CA . GLU A 1 172 ? 74.611 49.774 38.085 1.00 68.04 172 GLU A CA 1
ATOM 1369 C C . GLU A 1 172 ? 75.141 49.326 36.738 1.00 70.39 172 GLU A C 1
ATOM 1370 O O . GLU A 1 172 ? 75.864 50.018 36.059 1.00 70.15 172 GLU A O 1
ATOM 1376 N N . ASP A 1 173 ? 74.798 48.114 36.393 1.00 79.44 173 ASP A N 1
ATOM 1377 C CA . ASP A 1 173 ? 75.407 47.461 35.280 1.00 64.63 173 ASP A CA 1
ATOM 1378 C C . ASP A 1 173 ? 74.993 48.253 34.085 1.00 58.99 173 ASP A C 1
ATOM 1379 O O . ASP A 1 173 ? 73.853 48.408 33.803 1.00 65.34 173 ASP A O 1
ATOM 1384 N N . LEU A 1 174 ? 75.954 48.665 33.314 1.00 76.17 174 LEU A N 1
ATOM 1385 C CA . LEU A 1 174 ? 75.704 49.273 32.033 1.00 57.83 174 LEU A CA 1
ATOM 1386 C C . LEU A 1 174 ? 75.762 48.322 30.858 1.00 73.61 174 LEU A C 1
ATOM 1387 O O . LEU A 1 174 ? 74.750 48.129 30.199 1.00 74.05 174 LEU A O 1
ATOM 1392 N N . LEU A 1 175 ? 76.961 47.828 30.495 1.00 81.15 175 LEU A N 1
ATOM 1393 C CA . LEU A 1 175 ? 77.091 46.621 29.583 1.00 80.96 175 LEU A CA 1
ATOM 1394 C C . LEU A 1 175 ? 78.231 45.703 29.790 1.00 80.06 175 LEU A C 1
ATOM 1395 O O . LEU A 1 175 ? 78.995 45.795 30.822 1.00 71.61 175 LEU A O 1
ATOM 1400 N N . ARG A 1 176 ? 78.310 44.798 28.789 1.00 64.48 176 ARG A N 1
ATOM 1401 C CA . ARG A 1 176 ? 79.163 43.620 28.971 1.00 60.47 176 ARG A CA 1
ATOM 1402 C C . ARG A 1 176 ? 80.038 43.583 27.850 1.00 65.73 176 ARG A C 1
ATOM 1403 O O . ARG A 1 176 ? 79.602 43.866 26.713 1.00 61.90 176 ARG A O 1
ATOM 1411 N N . ILE A 1 177 ? 81.307 43.359 28.207 1.00 59.81 177 ILE A N 1
ATOM 1412 C CA . ILE A 1 177 ? 82.358 43.135 27.187 1.00 74.61 177 ILE A CA 1
ATOM 1413 C C . ILE A 1 177 ? 83.384 42.046 27.515 1.00 71.59 177 ILE A C 1
ATOM 1414 O O . ILE A 1 177 ? 83.344 41.415 28.566 1.00 71.44 177 ILE A O 1
ATOM 1419 N N . ARG A 1 178 ? 84.340 41.928 26.613 1.00 58.07 178 ARG A N 1
ATOM 1420 C CA . ARG A 1 178 ? 85.369 40.916 26.604 1.00 58.32 178 ARG A CA 1
ATOM 1421 C C . ARG A 1 178 ? 86.681 41.639 26.197 1.00 75.67 178 ARG A C 1
ATOM 1422 O O . ARG A 1 178 ? 86.658 42.570 25.411 1.00 61.68 178 ARG A O 1
ATOM 1430 N N . VAL A 1 179 ? 87.856 41.168 26.603 1.00 67.38 179 VAL A N 1
ATOM 1431 C CA . VAL A 1 179 ? 89.068 41.748 26.057 1.00 60.64 179 VAL A CA 1
ATOM 1432 C C . VAL A 1 179 ? 89.895 40.789 25.213 1.00 65.67 179 VAL A C 1
ATOM 1433 O O . VAL A 1 179 ? 90.210 39.747 25.708 1.00 80.15 179 VAL A O 1
ATOM 1437 N N . GLU A 1 180 ? 90.311 41.123 23.993 1.00 65.59 180 GLU A N 1
ATOM 1438 C CA . GLU A 1 180 ? 91.027 40.144 23.188 1.00 60.05 180 GLU A CA 1
ATOM 1439 C C . GLU A 1 180 ? 92.175 40.749 22.369 1.00 64.24 180 GLU A C 1
ATOM 1440 O O . GLU A 1 180 ? 92.322 41.942 22.274 1.00 67.30 180 GLU A O 1
ATOM 1446 N N . PRO A 1 181 ? 93.027 39.894 21.817 1.00 66.86 181 PRO A N 1
ATOM 1447 C CA . PRO A 1 181 ? 94.119 40.453 21.060 1.00 56.39 181 PRO A CA 1
ATOM 1448 C C . PRO A 1 181 ? 93.563 41.077 19.833 1.00 74.12 181 PRO A C 1
ATOM 1449 O O . PRO A 1 181 ? 92.636 40.496 19.253 1.00 71.88 181 PRO A O 1
ATOM 1453 N N . ASN A 1 182 ? 94.142 42.225 19.457 1.00 71.50 182 ASN A N 1
ATOM 1454 C CA . ASN A 1 182 ? 93.571 43.091 18.459 1.00 51.69 182 ASN A CA 1
ATOM 1455 C C . ASN A 1 182 ? 94.370 42.747 17.275 1.00 60.50 182 ASN A C 1
ATOM 1456 O O . ASN A 1 182 ? 94.910 43.653 16.631 1.00 65.69 182 ASN A O 1
ATOM 1461 N N . THR A 1 183 ? 94.425 41.450 16.936 1.00 81.99 183 THR A N 1
ATOM 1462 C CA . THR A 1 183 ? 95.466 40.932 16.049 1.00 66.62 183 THR A CA 1
ATOM 1463 C C . THR A 1 183 ? 94.952 40.319 14.724 1.00 83.92 183 THR A C 1
ATOM 1464 O O . THR A 1 183 ? 95.722 39.909 13.816 1.00 82.54 183 THR A O 1
ATOM 1468 N N . SER A 1 184 ? 93.636 40.272 14.629 1.00 83.19 184 SER A N 1
ATOM 1469 C CA . SER A 1 184 ? 92.964 39.495 13.623 1.00 76.01 184 SER A CA 1
ATOM 1470 C C . SER A 1 184 ? 91.667 40.152 13.498 1.00 74.39 184 SER A C 1
ATOM 1471 O O . SER A 1 184 ? 91.266 40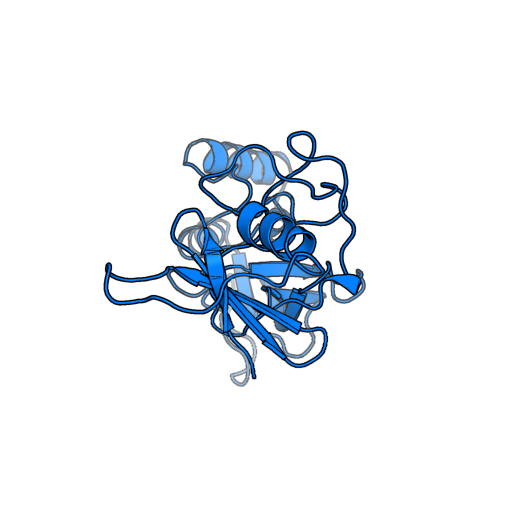.871 14.408 1.00 70.57 184 SER A O 1
ATOM 1474 N N . PRO A 1 185 ? 90.960 39.882 12.390 1.00 74.45 185 PRO A N 1
ATOM 1475 C CA . PRO A 1 185 ? 89.779 40.686 12.095 1.00 73.80 185 PRO A CA 1
ATOM 1476 C C . PRO A 1 185 ? 88.665 40.483 13.054 1.00 71.20 185 PRO A C 1
ATOM 1477 O O . PRO A 1 185 ? 88.579 39.524 13.786 1.00 72.59 185 PRO A O 1
ATOM 1481 N N . LEU A 1 186 ? 87.793 41.452 13.070 1.00 78.18 186 LEU A N 1
ATOM 1482 C CA . LEU A 1 186 ? 86.737 41.338 14.016 1.00 100.60 186 LEU A CA 1
ATOM 1483 C C . LEU A 1 186 ? 85.823 40.159 13.568 1.00 105.67 186 LEU A C 1
ATOM 1484 O O . LEU A 1 186 ? 85.447 40.078 12.386 1.00 80.90 186 LEU A O 1
ATOM 1489 N N . ALA A 1 187 ? 85.508 39.276 14.534 1.00 94.44 187 ALA A N 1
ATOM 1490 C CA . ALA A 1 187 ? 84.780 38.030 14.327 1.00 104.11 187 ALA A CA 1
ATOM 1491 C C . ALA A 1 187 ? 83.236 38.157 14.160 1.00 111.16 187 ALA A C 1
ATOM 1492 O O . ALA A 1 187 ? 82.479 38.083 15.154 1.00 79.09 187 ALA A O 1
ATOM 1494 N N . GLY A 1 188 ? 82.768 38.326 12.913 1.00 91.83 188 GLY A N 1
ATOM 1495 C CA . GLY A 1 188 ? 81.332 38.404 12.654 1.00 94.90 188 GLY A CA 1
ATOM 1496 C C . GLY A 1 188 ? 81.038 39.793 12.160 1.00 129.73 188 GLY A C 1
ATOM 1497 O O . GLY A 1 188 ? 81.846 40.300 11.375 1.00 119.91 188 GLY A O 1
ATOM 1498 N N . LYS A 1 189 ? 79.936 40.419 12.600 1.00 132.07 189 LYS A N 1
ATOM 1499 C CA . LYS A 1 189 ? 79.696 41.858 12.303 1.00 125.50 189 LYS A CA 1
ATOM 1500 C C . LYS A 1 189 ? 78.542 42.494 13.117 1.00 114.87 189 LYS A C 1
ATOM 1501 O O . LYS A 1 189 ? 78.405 43.740 13.165 1.00 106.76 189 LYS A O 1
ATOM 1507 N N . ASP A 1 190 ? 77.716 41.629 13.718 1.00 95.83 190 ASP A N 1
ATOM 1508 C CA . ASP A 1 190 ? 77.088 41.898 15.033 1.00 119.64 190 ASP A CA 1
ATOM 1509 C C . ASP A 1 190 ? 78.075 42.602 16.063 1.00 114.98 190 ASP A C 1
ATOM 1510 O O . ASP A 1 190 ? 77.749 43.596 16.706 1.00 99.64 190 ASP A O 1
ATOM 1515 N N . GLU A 1 191 ? 79.301 42.098 16.164 1.00 129.30 191 GLU A N 1
ATOM 1516 C CA . GLU A 1 191 ? 80.318 42.546 17.128 1.00 106.47 191 GLU A CA 1
ATOM 1517 C C . GLU A 1 191 ? 80.859 43.970 16.973 1.00 113.57 191 GLU A C 1
ATOM 1518 O O . GLU A 1 191 ? 81.145 44.432 15.826 1.00 84.91 191 GLU A O 1
ATOM 1524 N N . LYS A 1 192 ? 81.129 44.618 18.119 1.00 84.19 192 LYS A N 1
ATOM 1525 C CA . LYS A 1 192 ? 81.825 45.880 18.020 1.00 73.92 192 LYS A CA 1
ATOM 1526 C C . LYS A 1 192 ? 82.868 46.272 19.078 1.00 69.19 192 LYS A C 1
ATOM 1527 O O . LYS A 1 192 ? 82.812 45.971 20.247 1.00 67.00 192 LYS A O 1
ATOM 1533 N N . ILE A 1 193 ? 83.832 46.994 18.601 1.00 59.07 193 ILE A N 1
ATOM 1534 C CA . ILE A 1 193 ? 84.892 47.591 19.377 1.00 62.83 193 ILE A CA 1
ATOM 1535 C C . ILE A 1 193 ? 84.224 48.571 20.311 1.00 62.87 193 ILE A C 1
ATOM 1536 O O . ILE A 1 193 ? 83.423 49.424 19.907 1.00 87.93 193 ILE A O 1
ATOM 1541 N N . PHE A 1 194 ? 84.463 48.380 21.577 1.00 58.55 194 PHE A N 1
ATOM 1542 C CA . PHE A 1 194 ? 84.087 49.317 22.649 1.00 55.03 194 PHE A CA 1
ATOM 1543 C C . PHE A 1 194 ? 84.976 50.602 22.753 1.00 67.00 194 PHE A C 1
ATOM 1544 O O . PHE A 1 194 ? 86.236 50.587 22.864 1.00 52.44 194 PHE A O 1
ATOM 1552 N N . ARG A 1 195 ? 84.256 51.698 22.703 1.00 57.70 195 ARG A N 1
ATOM 1553 C CA . ARG A 1 195 ? 84.766 53.027 22.709 1.00 80.34 195 ARG A CA 1
ATOM 1554 C C . ARG A 1 195 ? 84.327 53.517 24.072 1.00 93.54 195 ARG A C 1
ATOM 1555 O O . ARG A 1 195 ? 83.143 53.844 24.274 1.00 97.98 195 ARG A O 1
ATOM 1563 N N . PHE A 1 196 ? 85.300 53.500 24.991 1.00 68.39 196 PHE A N 1
ATOM 1564 C CA . PHE A 1 196 ? 85.292 53.982 26.363 1.00 50.27 196 PHE A CA 1
ATOM 1565 C C . PHE A 1 196 ? 84.685 55.315 26.746 1.00 62.52 196 PHE A C 1
ATOM 1566 O O . PHE A 1 196 ? 84.779 55.687 27.912 1.00 54.95 196 PHE A O 1
ATOM 1574 N N . GLY A 1 197 ? 84.060 55.994 25.783 1.00 60.82 197 GLY A N 1
ATOM 1575 C CA . GLY A 1 197 ? 83.545 57.346 25.889 1.00 48.01 197 GLY A CA 1
ATOM 1576 C C . GLY A 1 197 ? 84.604 58.414 26.170 1.00 71.66 197 GLY A C 1
ATOM 1577 O O . GLY A 1 197 ? 85.705 58.110 26.714 1.00 54.36 197 GLY A O 1
ATOM 1578 N N . SER A 1 198 ? 84.274 59.684 25.867 1.00 78.26 198 SER A N 1
ATOM 1579 C CA . SER A 1 198 ? 85.242 60.750 26.248 1.00 96.68 198 SER A CA 1
ATOM 1580 C C . SER A 1 198 ? 84.687 61.289 27.525 1.00 92.66 198 SER A C 1
ATOM 1581 O O . SER A 1 198 ? 83.409 61.252 27.748 1.00 72.01 198 SER A O 1
ATOM 1584 N N . HIS A 1 199 ? 85.583 61.714 28.404 1.00 73.10 199 HIS A N 1
ATOM 1585 C CA . HIS A 1 199 ? 85.003 62.244 29.622 1.00 78.02 199 HIS A CA 1
ATOM 1586 C C . HIS A 1 199 ? 84.357 61.193 30.562 1.00 60.54 199 HIS A C 1
ATOM 1587 O O . HIS A 1 199 ? 83.730 61.531 31.499 1.00 66.53 199 HIS A O 1
ATOM 1594 N N . LYS A 1 200 ? 84.443 59.926 30.258 1.00 58.49 200 LYS A N 1
ATOM 1595 C CA . LYS A 1 200 ? 84.106 58.905 31.185 1.00 39.31 200 LYS A CA 1
ATOM 1596 C C . LYS A 1 200 ? 85.366 58.683 32.033 1.00 50.01 200 LYS A C 1
ATOM 1597 O O . LYS A 1 200 ? 86.434 59.222 31.710 1.00 59.95 200 LYS A O 1
ATOM 1603 N N . TRP A 1 201 ? 85.231 57.999 33.166 1.00 54.41 201 TRP A N 1
ATOM 1604 C CA . TRP A 1 201 ? 86.371 57.565 34.007 1.00 50.83 201 TRP A CA 1
ATOM 1605 C C . TRP A 1 201 ? 86.135 56.224 34.579 1.00 63.07 201 TRP A C 1
ATOM 1606 O O . TRP A 1 201 ? 84.981 55.852 34.791 1.00 64.54 201 TRP A O 1
ATOM 1617 N N . TYR A 1 202 ? 87.238 55.507 34.835 1.00 57.14 202 TYR A N 1
ATOM 1618 C CA . TYR A 1 202 ? 87.163 54.137 35.295 1.00 56.25 202 TYR A CA 1
ATOM 1619 C C . TYR A 1 202 ? 88.086 53.828 36.431 1.00 61.79 202 TYR A C 1
ATOM 1620 O O . TYR A 1 202 ? 89.315 53.793 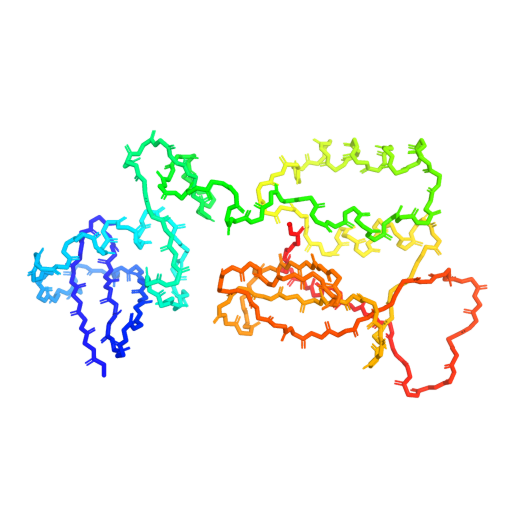36.224 1.00 39.26 202 TYR A O 1
ATOM 1629 N N . GLY A 1 203 ? 87.522 53.613 37.624 1.00 60.74 203 GLY A N 1
ATOM 1630 C CA . GLY A 1 203 ? 88.405 53.407 38.770 1.00 60.97 203 GLY A CA 1
ATOM 1631 C C . GLY A 1 203 ? 87.992 52.268 39.681 1.00 57.63 203 GLY A C 1
#

Solvent-accessible surface area: 11369 Å² total; per-residue (Å²): 128,78,40,33,23,12,29,122,43,1,6,0,104,29,52,77,62,120,10,10,14,6,77,74,57,37,126,148,29,149,98,132,95,14,50,164,155,48,109,104,34,0,61,75,0,10,28,0,0,7,29,117,3,69,8,43,22,80,128,14,90,36,73,102,115,58,61,12,45,1,21,14,116,117,71,143,140,1,7,0,18,62,138,28,22,17,141,5,43,11,5,99,83,3,4,92,87,20,66,98,93,38,44,123,111,12,27,116,54,0,74,142,105,57,39,104,43,68,53,0,0,16,0,96,8,1,55,118,50,3,102,93,43,39,9,22,4,0,44,23,117,148,1,61,13,1,0,0,25,1,22,35,126,130,4,114,23,30,17,0,15,47,56,136,53,117,56,40,35,24,13,75,88,60,64,71,0,62,40,28,83,72,113,62,120,52,70,54,182,127,30,102,103,19,204,2,34,59,136,36,71,0,3